Protein AF-A0A943FYD8-F1 (afdb_monomer_lite)

Sequence (288 aa):
MEDNIYLFLQEPKKYEINIDYIAKIEKFYQQHGFIPENCVNTFLDWLVMEARKKCLNSEEDFLNFSYKGCCGRVQGALKDLLDRMGFPNKAFNIGNVVAHKPIHALNMLTLPILKNDKVVLDNYILDPTFRQFTLKEENRFERYFEEERGAIKVATPHPGYFLNLTPQGREFANELIKDGYFLMNDENTKLYCDAFQLYVTPKEDYTDKSLVGKVSFTGYSGADYIKLINTNLTNFTMSDIYIEDPVVSANKISRKIKKLFKKKDDSIEIEKMLNDITSNVPDSKFYK

pLDDT: mean 78.88, std 23.17, range [28.61, 98.62]

Radius of gyration: 23.51 Å; chains: 1; bounding box: 87×63×56 Å

Secondary structure (DSSP, 8-state):
--TTTT-----PPP----HHHHHHHHHHHHHHSSEEGGGHHHHHHHHHHHHHHTT-SSTTGGGT---TT-HHHHHHHHHHHHHHHT--EEEEEHHHHTTSS---EEEEEEEEEEETTEEEEEEEEE-TTGGGGS-TTTSSGGGGGSPP-TTS---S--HHHHHHTSHHHHHHHHHHHHHSEEE--HHHHHHHHHHHHHHT--GGG-SSGGGTTT----S--HHHHHHHHHH--------------HHHHHHHHHHHHHHHTSS-----SSTTSSSSSS----------

Foldseek 3Di:
DPLPLLAQDAFAADDPQDVVVLVVQLVCCVVPVAGEPVCVLSNLLVLLNQLQVQVDPDPVCRRPDQLPPVQVVSLVSSVVVCVVSVWDKDWDFLCLLLLHDGDGIWMKTWGQYQDPNDTDTWIKTAASNLSNLSDSVQQDLCLLVDAADDDLGASFRGLSNLLSLDPNSSVLSNVCNHSRMDTQDFVSQQQNSQSVNLRSQHCVNDPDNVCRSNFNGWPDTSVSSVCSVPPSDSDDPDDDGPRDDPVVVVVVVVVVVVVVPPDDDDPDDPVVVPPPPPPDDDDDDDDD

Structure (mmCIF, N/CA/C/O backbone):
data_AF-A0A943FYD8-F1
#
_entry.id   AF-A0A943FYD8-F1
#
loop_
_atom_site.group_PDB
_atom_site.id
_atom_site.type_symbol
_atom_site.label_atom_id
_atom_site.label_alt_id
_atom_site.label_comp_id
_atom_site.label_asym_id
_atom_site.label_entity_id
_atom_site.label_seq_id
_atom_site.pdbx_PDB_ins_code
_atom_site.Cartn_x
_atom_site.Cartn_y
_atom_site.Cartn_z
_atom_site.occupancy
_atom_site.B_iso_or_equiv
_atom_site.auth_seq_id
_atom_site.auth_comp_id
_atom_site.auth_asym_id
_atom_site.auth_atom_id
_atom_site.pdbx_PDB_model_num
ATOM 1 N N . MET A 1 1 ? -2.461 5.147 -31.166 1.00 35.31 1 MET A N 1
ATOM 2 C CA . MET A 1 1 ? -3.434 5.158 -30.047 1.00 35.31 1 MET A CA 1
ATOM 3 C C . MET A 1 1 ? -2.888 4.254 -28.936 1.00 35.31 1 MET A C 1
ATOM 5 O O . MET A 1 1 ? -3.490 3.241 -28.619 1.00 35.31 1 MET A O 1
ATOM 9 N N . GLU A 1 2 ? -1.717 4.585 -28.380 1.00 40.94 2 GLU A N 1
ATOM 10 C CA . GLU A 1 2 ? -0.974 3.708 -27.444 1.00 40.94 2 GLU A CA 1
ATOM 11 C C . GLU A 1 2 ? -0.585 4.397 -26.121 1.00 40.94 2 GLU A C 1
ATOM 13 O O . GLU A 1 2 ? 0.060 3.789 -25.276 1.00 40.94 2 GLU A O 1
ATOM 18 N N . ASP A 1 3 ? -1.046 5.625 -25.865 1.00 46.53 3 ASP A N 1
ATOM 19 C CA . ASP A 1 3 ? -0.570 6.420 -24.717 1.00 46.53 3 ASP A CA 1
ATOM 20 C C . ASP A 1 3 ? -1.263 6.117 -23.371 1.00 46.53 3 ASP A C 1
ATOM 22 O O . ASP A 1 3 ? -0.900 6.684 -22.340 1.00 46.53 3 ASP A O 1
ATOM 26 N N . ASN A 1 4 ? -2.255 5.215 -23.343 1.00 52.53 4 ASN A N 1
ATOM 27 C CA . ASN A 1 4 ? -3.104 4.995 -22.160 1.00 52.53 4 ASN A CA 1
ATOM 28 C C . ASN A 1 4 ? -2.844 3.680 -21.403 1.00 52.53 4 ASN A C 1
ATOM 30 O O . ASN A 1 4 ? -3.470 3.439 -20.371 1.00 52.53 4 ASN A O 1
ATOM 34 N N . ILE A 1 5 ? -1.939 2.814 -21.874 1.00 56.06 5 ILE A N 1
ATOM 35 C CA . ILE A 1 5 ? -1.781 1.460 -21.304 1.00 56.06 5 ILE A CA 1
ATOM 36 C C . ILE A 1 5 ? -1.181 1.498 -19.888 1.00 56.06 5 ILE A C 1
ATOM 38 O O . ILE A 1 5 ? -1.539 0.654 -19.066 1.00 56.06 5 ILE A O 1
ATOM 42 N N . TYR A 1 6 ? -0.373 2.513 -19.569 1.00 62.28 6 TYR A N 1
ATOM 43 C CA . TYR A 1 6 ? 0.327 2.646 -18.281 1.00 62.28 6 TYR A CA 1
ATOM 44 C C . TYR A 1 6 ? -0.303 3.665 -17.323 1.00 62.28 6 TYR A C 1
ATOM 46 O O . TYR A 1 6 ? 0.319 4.069 -16.340 1.00 62.28 6 TYR A O 1
ATOM 54 N N . LEU A 1 7 ? -1.528 4.113 -17.615 1.00 70.56 7 LEU A N 1
ATOM 55 C CA . LEU A 1 7 ? -2.231 5.098 -16.800 1.00 70.56 7 LEU A CA 1
ATOM 56 C C . LEU A 1 7 ? -3.135 4.413 -15.787 1.00 70.56 7 LEU A C 1
ATOM 58 O O . LEU A 1 7 ? -4.045 3.667 -16.151 1.00 70.56 7 LEU A O 1
ATOM 62 N N . PHE A 1 8 ? -2.903 4.723 -14.518 1.00 81.06 8 PHE A N 1
ATOM 63 C CA . PHE A 1 8 ? -3.867 4.456 -13.464 1.00 81.06 8 PHE A CA 1
ATOM 64 C C . PHE A 1 8 ? -4.899 5.578 -13.439 1.00 81.06 8 PHE A C 1
ATOM 66 O O . PHE A 1 8 ? -4.558 6.746 -13.628 1.00 81.06 8 PHE A O 1
ATOM 73 N N . LEU A 1 9 ? -6.162 5.196 -13.275 1.00 79.25 9 LEU A N 1
ATOM 74 C CA . LEU A 1 9 ? -7.307 6.091 -13.437 1.00 79.25 9 LEU A CA 1
ATOM 75 C C . LEU A 1 9 ? -7.798 6.647 -12.101 1.00 79.25 9 LEU A C 1
ATOM 77 O O . LEU A 1 9 ? -8.516 7.640 -12.094 1.00 79.25 9 LEU A O 1
ATOM 81 N N . GLN A 1 10 ? -7.436 6.003 -10.990 1.00 86.12 10 GLN A N 1
ATOM 82 C CA . GLN A 1 10 ? -7.848 6.442 -9.665 1.00 86.12 10 GLN A CA 1
ATOM 83 C C . GLN A 1 10 ? -6.950 7.546 -9.111 1.00 86.12 10 GLN A C 1
ATOM 85 O O . GLN A 1 10 ? -5.740 7.600 -9.351 1.00 86.12 10 GLN A O 1
ATOM 90 N N . GLU A 1 11 ? -7.571 8.396 -8.305 1.00 87.12 11 GLU A N 1
ATOM 91 C CA . GLU A 1 11 ? -6.926 9.449 -7.534 1.00 87.12 11 GLU A CA 1
ATOM 92 C C . GLU A 1 11 ? -7.035 9.140 -6.037 1.00 87.12 11 GLU A C 1
ATOM 94 O O . GLU A 1 11 ? -7.967 8.444 -5.621 1.00 87.12 11 GLU A O 1
ATOM 99 N N . PRO A 1 12 ? -6.112 9.658 -5.206 1.00 86.81 12 PRO A N 1
ATOM 100 C CA . PRO A 1 12 ? -6.234 9.593 -3.756 1.00 86.81 12 PRO A CA 1
ATOM 101 C C . PRO A 1 12 ? -7.606 10.082 -3.291 1.00 86.81 12 PRO A C 1
ATOM 103 O O . PRO A 1 12 ? -8.018 11.198 -3.607 1.00 86.81 12 PRO A O 1
ATOM 106 N N . LYS A 1 13 ? -8.311 9.282 -2.491 1.00 83.12 13 LYS A N 1
ATOM 107 C CA . LYS A 1 13 ? -9.642 9.660 -2.018 1.00 83.12 13 LYS A CA 1
ATOM 108 C C . LYS A 1 13 ? -9.564 10.739 -0.938 1.00 83.12 13 LYS A C 1
ATOM 110 O O . LYS A 1 13 ? -8.911 10.551 0.090 1.00 83.12 13 LYS A O 1
ATOM 115 N N . LYS A 1 14 ? -10.248 11.864 -1.168 1.00 77.50 14 LYS A N 1
ATOM 116 C CA . LYS A 1 14 ? -10.476 12.920 -0.171 1.00 77.50 14 LYS A CA 1
ATOM 117 C C . LYS A 1 14 ? -11.813 12.654 0.521 1.00 77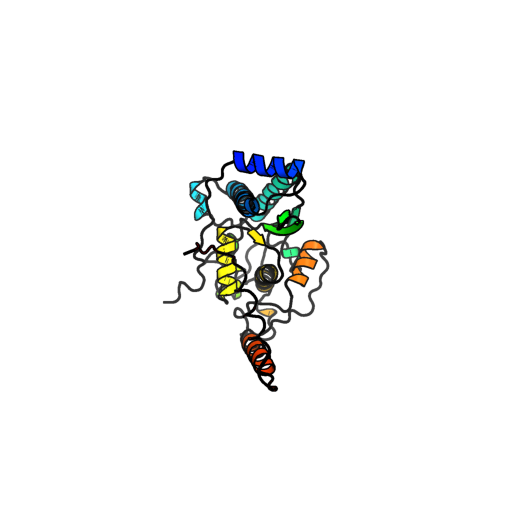.50 14 LYS A C 1
ATOM 119 O O . LYS A 1 14 ? -12.835 12.521 -0.146 1.00 77.50 14 LYS A O 1
ATOM 124 N N . TYR A 1 15 ? -11.797 12.567 1.845 1.00 70.44 15 TYR A N 1
ATOM 125 C CA . TYR A 1 15 ? -12.985 12.330 2.660 1.00 70.44 15 TYR A CA 1
ATOM 126 C C . TYR A 1 15 ? -13.256 13.526 3.570 1.00 70.44 15 TYR A C 1
ATOM 128 O O . TYR A 1 15 ? -12.327 14.090 4.146 1.00 70.44 15 TYR A O 1
ATOM 136 N N . GLU A 1 16 ? -14.528 13.858 3.775 1.00 76.94 16 GLU A N 1
ATOM 137 C CA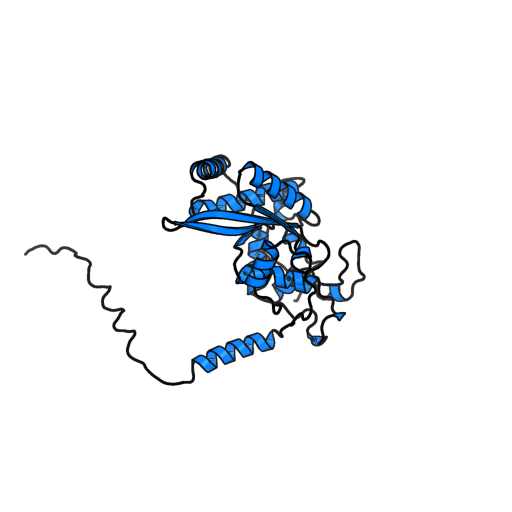 . GLU A 1 16 ? -14.940 14.594 4.970 1.00 76.94 16 GLU A CA 1
ATOM 138 C C . GLU A 1 16 ? -15.109 13.587 6.104 1.00 76.94 16 GLU A C 1
ATOM 140 O O . GLU A 1 16 ? -16.064 12.811 6.138 1.00 76.94 16 GLU A O 1
ATOM 145 N N . ILE A 1 17 ? -14.135 13.545 7.010 1.00 78.25 17 ILE A N 1
ATOM 146 C CA . ILE A 1 17 ? -14.146 12.590 8.116 1.00 78.25 17 ILE A CA 1
ATOM 147 C C . ILE A 1 17 ? -14.636 13.283 9.375 1.00 78.25 17 ILE A C 1
ATOM 149 O O . ILE A 1 17 ? -14.051 14.261 9.836 1.00 78.25 17 ILE A O 1
ATOM 153 N N . ASN A 1 18 ? -15.698 12.729 9.957 1.00 87.38 18 ASN A N 1
ATOM 154 C CA . ASN A 1 18 ? -16.222 13.177 11.235 1.00 87.38 18 ASN A CA 1
ATOM 155 C C . ASN A 1 18 ? -15.254 12.784 12.367 1.00 87.38 18 ASN A C 1
ATOM 157 O O . ASN A 1 18 ? -15.204 11.626 12.784 1.00 87.38 18 ASN A O 1
ATOM 161 N N . ILE A 1 19 ? -14.500 13.758 12.877 1.00 89.62 19 ILE A N 1
ATOM 162 C CA . ILE A 1 19 ? -13.506 13.544 13.939 1.00 89.62 19 ILE A CA 1
ATOM 163 C C . ILE A 1 19 ? -14.149 13.069 15.250 1.00 89.62 19 ILE A C 1
ATOM 165 O O . ILE A 1 19 ? -13.564 12.229 15.933 1.00 89.62 19 ILE A O 1
ATOM 169 N N . ASP A 1 20 ? -15.376 13.493 15.567 1.00 93.12 20 ASP A N 1
ATOM 170 C CA . ASP A 1 20 ? -16.094 12.992 16.748 1.00 93.12 20 ASP A CA 1
ATOM 171 C C . ASP A 1 20 ? -16.409 11.498 16.618 1.00 93.12 20 ASP A C 1
ATOM 173 O O . ASP A 1 20 ? -16.450 10.769 17.612 1.00 93.12 20 ASP A O 1
ATOM 177 N N . TYR A 1 21 ? -16.634 11.019 15.391 1.00 93.75 21 TYR A N 1
ATOM 178 C CA . TYR A 1 21 ? -16.824 9.596 15.132 1.00 93.75 21 TYR A CA 1
ATOM 179 C C . TYR A 1 21 ? -15.521 8.810 15.309 1.00 93.75 21 TYR A C 1
ATOM 181 O O . TYR A 1 21 ? -15.533 7.763 15.952 1.00 93.75 21 TYR A O 1
ATOM 189 N N . ILE A 1 22 ? -14.387 9.345 14.848 1.00 95.62 22 ILE A N 1
ATOM 190 C CA . ILE A 1 22 ? -13.071 8.729 15.080 1.00 95.62 22 ILE A CA 1
ATOM 191 C C . ILE A 1 22 ? -12.742 8.662 16.576 1.00 95.62 22 ILE A C 1
ATOM 193 O O . ILE A 1 22 ? -12.332 7.610 17.062 1.00 95.62 22 ILE A O 1
ATOM 197 N N . ALA A 1 23 ? -13.003 9.731 17.332 1.00 94.69 23 ALA A N 1
ATOM 198 C CA . ALA A 1 23 ? -12.801 9.742 18.781 1.00 94.69 23 ALA A CA 1
ATOM 199 C C . ALA A 1 23 ? -13.660 8.681 19.497 1.00 94.69 23 ALA A C 1
ATOM 201 O O . ALA A 1 23 ? -13.221 8.064 20.470 1.00 94.69 23 ALA A O 1
ATOM 202 N N . LYS A 1 24 ? -14.881 8.422 19.003 1.00 96.19 24 LYS A N 1
ATOM 203 C CA . LYS A 1 24 ? -15.726 7.325 19.503 1.00 96.19 24 LYS A CA 1
ATOM 204 C C . LYS A 1 24 ? -15.129 5.954 19.187 1.00 96.19 24 LYS A C 1
ATOM 206 O O . LYS A 1 24 ? -15.159 5.098 20.066 1.00 96.19 24 LYS A O 1
ATOM 211 N N . ILE A 1 25 ? -14.583 5.751 17.984 1.00 96.50 25 ILE A N 1
ATOM 212 C CA . ILE A 1 25 ? -13.899 4.501 17.605 1.00 96.50 25 ILE A CA 1
ATOM 213 C C . ILE A 1 25 ? -12.694 4.257 18.522 1.00 96.50 25 ILE A C 1
ATOM 215 O O . ILE A 1 25 ? -12.567 3.168 19.077 1.00 96.50 25 ILE A O 1
ATOM 219 N N . GLU A 1 26 ? -11.850 5.270 18.735 1.00 95.56 26 GLU A N 1
ATOM 220 C CA . GLU A 1 26 ? -10.679 5.173 19.615 1.00 95.56 26 GLU A CA 1
ATOM 221 C C . GLU A 1 26 ? -11.083 4.838 21.055 1.00 95.56 26 GLU A C 1
ATOM 223 O O . GLU A 1 26 ? -10.572 3.883 21.639 1.00 95.56 26 GLU A O 1
ATOM 228 N N . LYS A 1 27 ? -12.050 5.573 21.615 1.00 96.31 27 LYS A N 1
ATOM 229 C CA . LYS A 1 27 ? -12.548 5.318 22.971 1.00 96.31 27 LYS A CA 1
ATOM 230 C C . LYS A 1 27 ? -13.132 3.912 23.107 1.00 96.31 27 LYS A C 1
ATOM 232 O O . LYS A 1 27 ? -12.892 3.249 24.113 1.00 96.31 27 LYS A O 1
ATOM 237 N N . PHE A 1 28 ? -13.888 3.454 22.109 1.00 97.31 28 PHE A N 1
ATOM 238 C CA . PHE A 1 28 ? -14.445 2.105 22.097 1.00 97.31 28 PHE A CA 1
ATOM 239 C C . PHE A 1 28 ? -13.327 1.054 22.103 1.00 97.31 28 PHE A C 1
ATOM 241 O O . PHE A 1 28 ? -13.347 0.141 22.927 1.00 97.31 28 PHE A O 1
ATOM 248 N N . TYR A 1 29 ? -12.310 1.223 21.255 1.00 97.62 29 TYR A N 1
ATOM 249 C CA . TYR A 1 29 ? -11.142 0.345 21.235 1.00 97.62 29 TYR A CA 1
ATOM 250 C C . TYR A 1 29 ? -10.411 0.321 22.586 1.00 97.62 29 TYR A C 1
ATOM 252 O O . TYR A 1 29 ? -10.118 -0.754 23.097 1.00 97.62 29 TYR A O 1
ATOM 260 N N . GLN A 1 30 ? -10.193 1.474 23.221 1.00 96.06 30 GLN A N 1
ATOM 261 C CA . GLN A 1 30 ? -9.558 1.551 24.544 1.00 96.06 30 GLN A CA 1
ATOM 262 C C . GLN A 1 30 ? -10.362 0.828 25.639 1.00 96.06 30 GLN A C 1
ATOM 264 O O . GLN A 1 30 ? -9.781 0.309 26.589 1.00 96.06 30 GLN A O 1
ATOM 269 N N . GLN A 1 31 ? -11.691 0.792 25.519 1.00 96.81 31 GLN A N 1
ATOM 270 C CA . GLN A 1 31 ? -12.579 0.144 26.487 1.00 96.81 31 GLN A CA 1
ATOM 271 C C . GLN A 1 31 ? -12.728 -1.365 26.261 1.00 96.81 31 GLN A C 1
ATOM 273 O O . GLN A 1 31 ? -12.898 -2.109 27.226 1.00 96.81 31 GLN A O 1
ATOM 278 N N . HIS A 1 32 ? -12.687 -1.814 25.005 1.00 96.88 32 HIS A N 1
ATOM 279 C CA . HIS A 1 32 ? -13.070 -3.179 24.630 1.00 96.88 32 HIS A CA 1
ATOM 280 C C . HIS A 1 32 ? -11.939 -4.005 24.002 1.00 96.88 32 HIS A C 1
ATOM 282 O O . HIS A 1 32 ? -12.039 -5.228 23.944 1.00 96.88 32 HIS A O 1
ATOM 288 N N . GLY A 1 33 ? -10.862 -3.366 23.544 1.00 96.06 33 GLY A N 1
ATOM 289 C CA . GLY A 1 33 ? -9.733 -4.010 22.868 1.00 96.06 33 GLY A CA 1
ATOM 290 C C . GLY A 1 33 ? -9.993 -4.394 21.407 1.00 96.06 33 GLY A C 1
ATOM 291 O O . GLY A 1 33 ? -9.177 -5.095 20.818 1.00 96.06 33 GLY A O 1
ATOM 292 N N . PHE A 1 34 ? -11.112 -3.964 20.815 1.00 97.19 34 PHE A N 1
ATOM 293 C CA . PHE A 1 34 ? -11.475 -4.209 19.414 1.00 97.19 34 PHE A CA 1
ATOM 294 C C . PHE A 1 34 ? -12.352 -3.082 18.860 1.00 97.19 34 PHE A C 1
ATOM 296 O O . PHE A 1 34 ? -12.899 -2.293 19.629 1.00 97.19 34 PHE A O 1
ATOM 303 N N . ILE A 1 35 ? -12.517 -3.022 17.535 1.00 97.12 35 ILE A N 1
ATOM 304 C CA . ILE A 1 35 ? -13.480 -2.133 16.866 1.00 97.12 35 ILE A CA 1
ATOM 305 C C . ILE A 1 35 ? -14.591 -2.932 16.160 1.00 97.12 35 ILE A C 1
ATOM 307 O O . ILE A 1 35 ? -14.360 -4.068 15.742 1.00 97.12 35 ILE A O 1
ATOM 311 N N . PRO A 1 36 ? -15.801 -2.371 16.002 1.00 96.19 36 PRO A N 1
ATOM 312 C CA . PRO A 1 36 ? -16.842 -2.973 15.169 1.00 96.19 36 PRO A CA 1
ATOM 313 C C . PRO A 1 36 ? -16.442 -3.030 13.686 1.00 96.19 36 PRO A C 1
ATOM 315 O O . PRO A 1 36 ? -15.813 -2.101 13.178 1.00 96.19 36 PRO A O 1
ATOM 318 N N . GLU A 1 37 ? -16.846 -4.084 12.970 1.00 96.44 37 GLU A N 1
ATOM 319 C CA . GLU A 1 37 ? -16.535 -4.262 11.539 1.00 96.44 37 GLU A CA 1
ATOM 320 C C . GLU A 1 37 ? -16.974 -3.076 10.668 1.00 96.44 37 GLU A C 1
ATOM 322 O O . GLU A 1 37 ? -16.224 -2.615 9.809 1.00 96.44 37 GLU A O 1
ATOM 327 N N . ASN A 1 38 ? -18.150 -2.510 10.938 1.00 95.00 38 ASN A N 1
ATOM 328 C CA . ASN A 1 38 ? -18.675 -1.360 10.202 1.00 95.00 38 ASN A CA 1
ATOM 329 C C . ASN A 1 38 ? -17.876 -0.057 10.421 1.00 95.00 38 ASN A C 1
ATOM 331 O O . ASN A 1 38 ? -18.116 0.922 9.718 1.00 95.00 38 ASN A O 1
ATOM 335 N N . CYS A 1 39 ? -16.935 -0.025 11.370 1.00 95.44 39 CYS A N 1
ATOM 336 C CA . CYS A 1 39 ? -16.052 1.117 11.613 1.00 95.44 39 CYS A CA 1
ATOM 337 C C . CYS A 1 39 ? -14.711 1.019 10.870 1.00 95.44 39 CYS A C 1
ATOM 339 O O . CYS A 1 39 ? -13.999 2.020 10.787 1.00 95.44 39 CYS A O 1
ATOM 341 N N . VAL A 1 40 ? -14.351 -0.160 10.348 1.00 96.50 40 VAL A N 1
ATOM 342 C CA . VAL A 1 40 ? -13.000 -0.460 9.843 1.00 96.50 40 VAL A CA 1
ATOM 343 C C . VAL A 1 40 ? -12.599 0.471 8.704 1.00 96.50 40 VAL A C 1
ATOM 345 O O . VAL A 1 40 ? -11.573 1.138 8.805 1.00 96.50 40 VAL A O 1
ATOM 348 N N . ASN A 1 41 ? -13.423 0.579 7.658 1.00 95.06 41 ASN A N 1
ATOM 349 C CA . ASN A 1 41 ? -13.080 1.397 6.491 1.00 95.06 41 ASN A CA 1
ATOM 350 C C . ASN A 1 41 ? -12.958 2.876 6.868 1.00 95.06 41 ASN A C 1
ATOM 352 O O . ASN A 1 41 ? -11.951 3.497 6.556 1.00 95.06 41 ASN A O 1
ATOM 356 N N . THR A 1 42 ? -13.911 3.420 7.634 1.00 94.81 42 THR A N 1
ATOM 357 C CA . THR A 1 42 ? -13.848 4.817 8.096 1.00 94.81 42 THR A CA 1
ATOM 358 C C . THR A 1 42 ? -12.590 5.099 8.917 1.00 94.81 42 THR A C 1
ATOM 360 O O . THR A 1 42 ? -12.001 6.172 8.795 1.00 94.81 42 THR A O 1
ATOM 363 N N . PHE A 1 43 ? -12.161 4.143 9.743 1.00 97.06 43 PHE A N 1
ATOM 364 C CA . PHE A 1 43 ? -10.937 4.272 10.521 1.00 97.06 43 PHE A CA 1
ATOM 365 C C . PHE A 1 43 ? -9.681 4.249 9.637 1.00 97.06 43 PHE A C 1
ATOM 367 O O . PHE A 1 43 ? -8.819 5.117 9.773 1.00 97.06 43 PHE A O 1
ATOM 374 N N . LEU A 1 44 ? -9.589 3.299 8.703 1.00 97.56 44 LEU A N 1
ATOM 375 C CA . LEU A 1 44 ? -8.460 3.178 7.774 1.00 97.56 44 LEU A CA 1
ATOM 376 C C . LEU A 1 44 ? -8.361 4.385 6.829 1.00 97.56 44 LEU A C 1
ATOM 378 O O . LEU A 1 44 ? -7.280 4.951 6.666 1.00 97.56 44 LEU A O 1
ATOM 382 N N . ASP A 1 45 ? -9.494 4.835 6.288 1.00 95.69 45 ASP A N 1
ATOM 383 C CA . ASP A 1 45 ? -9.608 6.037 5.458 1.00 95.69 45 ASP A CA 1
ATOM 384 C C . ASP A 1 45 ? -9.066 7.270 6.192 1.00 95.69 45 ASP A C 1
ATOM 386 O O . ASP A 1 45 ? -8.326 8.079 5.623 1.00 95.69 45 ASP A O 1
ATOM 390 N N . TRP A 1 46 ? -9.385 7.395 7.483 1.00 95.81 46 TRP A N 1
ATOM 391 C CA . TRP A 1 46 ? -8.885 8.476 8.322 1.00 95.81 46 TRP A CA 1
ATOM 392 C C . TRP A 1 46 ? -7.386 8.411 8.561 1.00 95.81 46 TRP A C 1
ATOM 394 O O . TRP A 1 46 ? -6.706 9.422 8.371 1.00 95.81 46 TRP A O 1
ATOM 404 N N . LEU A 1 47 ? -6.857 7.236 8.906 1.00 96.56 47 LEU A N 1
ATOM 405 C CA . LEU A 1 47 ? -5.418 7.047 9.085 1.00 96.56 47 LEU A CA 1
ATOM 406 C C . LEU A 1 47 ? -4.646 7.448 7.823 1.00 96.56 47 LEU A C 1
ATOM 408 O O . LEU A 1 47 ? -3.668 8.195 7.903 1.00 96.56 47 LEU A O 1
ATOM 412 N N . VAL A 1 48 ? -5.104 6.997 6.651 1.00 95.19 48 VAL A N 1
ATOM 413 C CA . VAL A 1 48 ? -4.469 7.326 5.370 1.00 95.19 48 VAL A CA 1
ATOM 414 C C . VAL A 1 48 ? -4.583 8.811 5.051 1.00 95.19 48 VAL A C 1
ATOM 416 O O . VAL A 1 48 ? -3.603 9.416 4.608 1.00 95.19 48 VAL A O 1
ATOM 419 N N . MET A 1 49 ? -5.743 9.425 5.277 1.00 92.12 49 MET A N 1
ATOM 420 C CA . MET A 1 49 ? -5.927 10.849 5.019 1.00 92.12 49 MET A CA 1
ATOM 421 C C . MET A 1 49 ? -5.011 11.702 5.910 1.00 92.12 49 MET A C 1
ATOM 423 O O . MET A 1 49 ? -4.320 12.589 5.404 1.00 92.12 49 MET A O 1
ATOM 427 N N . GLU A 1 50 ? -4.953 11.416 7.212 1.00 91.88 50 GLU A N 1
ATOM 428 C CA . GLU A 1 50 ? -4.086 12.131 8.154 1.00 91.88 50 GLU A CA 1
ATOM 429 C C . GLU A 1 50 ? -2.603 11.949 7.826 1.00 91.88 50 GLU A C 1
ATOM 431 O O . GLU A 1 50 ? -1.822 12.902 7.909 1.00 91.88 50 GLU A O 1
ATOM 436 N N . ALA A 1 51 ? -2.218 10.756 7.375 1.00 93.56 51 ALA A N 1
ATOM 437 C CA . ALA A 1 51 ? -0.880 10.488 6.877 1.00 93.56 51 ALA A CA 1
ATOM 438 C C . ALA A 1 51 ? -0.547 11.304 5.618 1.00 93.56 51 ALA A C 1
ATOM 440 O O . ALA A 1 51 ? 0.488 11.973 5.574 1.00 93.56 51 ALA A O 1
ATOM 441 N N . ARG A 1 52 ? -1.434 11.307 4.611 1.00 92.50 52 ARG A N 1
ATOM 442 C CA . ARG A 1 52 ? -1.250 12.062 3.357 1.00 92.50 52 ARG A CA 1
ATOM 443 C C . ARG A 1 52 ? -1.100 13.555 3.615 1.00 92.50 52 ARG A C 1
ATOM 445 O O . ARG A 1 52 ? -0.212 14.168 3.028 1.00 92.50 52 ARG A O 1
ATOM 452 N N . LYS A 1 53 ? -1.884 14.130 4.535 1.00 90.19 53 LYS A N 1
ATOM 453 C CA . LYS A 1 53 ? -1.791 15.552 4.919 1.00 90.19 53 LYS A CA 1
ATOM 454 C C . LYS A 1 53 ? -0.392 15.964 5.393 1.00 90.19 53 LYS A C 1
ATOM 456 O O . LYS A 1 53 ? -0.022 17.117 5.219 1.00 90.19 53 LYS A O 1
ATOM 461 N N . LYS A 1 54 ? 0.430 15.047 5.925 1.00 90.44 54 LYS A N 1
ATOM 462 C CA . LYS A 1 54 ? 1.822 15.352 6.329 1.00 90.44 54 LYS A CA 1
ATOM 463 C C . LYS A 1 54 ? 2.764 15.617 5.150 1.00 90.44 54 LYS A C 1
ATOM 465 O O . LYS A 1 54 ? 3.881 16.108 5.339 1.00 90.44 54 LYS A O 1
ATOM 470 N N . CYS A 1 55 ? 2.355 15.253 3.942 1.00 87.44 55 CYS A N 1
ATOM 471 C CA . CYS A 1 55 ? 3.125 15.465 2.721 1.00 87.44 55 CYS A CA 1
ATOM 472 C C . CYS A 1 55 ? 2.759 16.763 2.011 1.00 87.44 55 CYS A C 1
ATOM 474 O O . CYS A 1 55 ? 3.580 17.279 1.258 1.00 87.44 55 CYS A O 1
ATOM 476 N N . LEU A 1 56 ? 1.536 17.243 2.219 1.00 85.69 56 LEU A N 1
ATOM 477 C CA . LEU A 1 56 ? 0.953 18.309 1.421 1.00 85.69 56 LEU A CA 1
ATOM 478 C C . LEU A 1 56 ? 1.336 19.680 1.970 1.00 85.69 56 LEU A C 1
ATOM 480 O O . LEU A 1 56 ? 1.443 19.870 3.181 1.00 85.69 56 LEU A O 1
ATOM 484 N N . ASN A 1 57 ? 1.498 20.639 1.061 1.00 77.31 57 ASN A N 1
ATOM 485 C CA . ASN A 1 57 ? 1.641 22.049 1.419 1.00 77.31 57 ASN A CA 1
ATOM 486 C C . ASN A 1 57 ? 0.264 22.718 1.573 1.00 77.31 57 ASN A C 1
ATOM 488 O O . ASN A 1 57 ? 0.128 23.659 2.351 1.00 77.31 57 ASN A O 1
ATOM 492 N N . SER A 1 58 ? -0.751 22.217 0.858 1.00 77.50 58 SER A N 1
ATOM 493 C CA . SER A 1 58 ? -2.145 22.658 0.938 1.00 77.50 58 SER A CA 1
ATOM 494 C C . SER A 1 58 ? -3.125 21.485 0.776 1.00 77.50 58 SER A C 1
ATOM 496 O O . SER A 1 58 ? -2.782 20.439 0.225 1.00 77.50 58 SER A O 1
ATOM 498 N N . GLU A 1 59 ? -4.374 21.642 1.220 1.00 70.75 59 GLU A N 1
ATOM 499 C CA . GLU A 1 59 ? -5.413 20.613 1.030 1.00 70.75 59 GLU A CA 1
ATOM 500 C C . GLU A 1 59 ? -5.911 20.478 -0.420 1.00 70.75 59 GLU A C 1
ATOM 502 O O . GLU A 1 59 ? -6.618 19.514 -0.740 1.00 70.75 59 GLU A O 1
ATOM 507 N N . GLU A 1 60 ? -5.578 21.439 -1.281 1.00 70.06 60 GLU A N 1
ATOM 508 C CA . GLU A 1 60 ? -5.908 21.434 -2.711 1.00 70.06 60 GLU A CA 1
ATOM 509 C C . GLU A 1 60 ? -4.989 20.486 -3.493 1.00 70.06 60 GLU A C 1
ATOM 511 O O . GLU A 1 60 ? -5.394 19.912 -4.504 1.00 70.06 60 GLU A O 1
ATOM 516 N N . ASP A 1 61 ? -3.790 20.218 -2.970 1.00 79.12 61 ASP A N 1
ATOM 517 C CA . ASP A 1 61 ? -2.802 19.357 -3.621 1.00 79.12 61 ASP A CA 1
ATOM 518 C C . ASP A 1 61 ? -3.180 17.866 -3.583 1.00 79.12 61 ASP A C 1
ATOM 520 O O . ASP A 1 61 ? -2.627 17.073 -4.343 1.00 79.12 61 ASP A O 1
ATOM 524 N N . PHE A 1 62 ? -4.120 17.461 -2.723 1.00 78.81 62 PHE A N 1
ATOM 525 C CA . PHE A 1 62 ? -4.360 16.060 -2.347 1.00 78.81 62 PHE A CA 1
ATOM 526 C C . PHE A 1 62 ? -4.547 15.105 -3.541 1.00 78.81 62 PHE A C 1
ATOM 528 O O . PHE A 1 62 ? -3.949 14.031 -3.565 1.00 78.81 62 PHE A O 1
ATOM 535 N N . LEU A 1 63 ? -5.343 15.496 -4.542 1.00 79.88 63 LEU A N 1
ATOM 536 C CA . LEU A 1 63 ? -5.668 14.642 -5.695 1.00 79.88 63 LEU A CA 1
ATOM 537 C C . LEU A 1 63 ? -4.484 14.484 -6.660 1.00 79.88 63 LEU A C 1
ATOM 539 O O . LEU A 1 63 ? -4.270 13.424 -7.250 1.00 79.88 63 LEU A O 1
ATOM 543 N N . ASN A 1 64 ? -3.673 15.536 -6.793 1.00 78.62 64 ASN A N 1
ATOM 544 C CA . ASN A 1 64 ? -2.612 15.620 -7.793 1.00 78.62 64 ASN A CA 1
ATOM 545 C C . ASN A 1 64 ? -1.210 15.390 -7.226 1.00 78.62 64 ASN A C 1
ATOM 547 O O . ASN A 1 64 ? -0.275 15.171 -8.000 1.00 78.62 64 ASN A O 1
ATOM 551 N N . PHE A 1 65 ? -1.054 15.312 -5.907 1.00 85.62 65 PHE A N 1
ATOM 552 C CA . PHE A 1 65 ? 0.242 15.133 -5.267 1.00 85.62 65 PHE A CA 1
ATOM 553 C C . PHE A 1 65 ? 0.876 13.768 -5.574 1.00 85.62 65 PHE A C 1
ATOM 555 O O . PHE A 1 65 ? 0.258 12.716 -5.404 1.00 85.62 65 PHE A O 1
ATOM 562 N N . SER A 1 66 ? 2.131 13.760 -6.026 1.00 87.38 66 SER A N 1
ATOM 563 C CA . SER A 1 66 ? 2.819 12.526 -6.434 1.00 87.38 66 SER A CA 1
ATOM 564 C C . SER A 1 66 ? 3.240 11.635 -5.262 1.00 87.38 66 SER A C 1
ATOM 566 O O . SER A 1 66 ? 3.462 10.445 -5.451 1.00 87.38 66 SER A O 1
ATOM 568 N N . TYR A 1 67 ? 3.386 12.210 -4.063 1.00 90.75 67 TYR A N 1
ATOM 569 C CA . TYR A 1 67 ? 3.947 11.576 -2.860 1.00 90.75 67 TYR A CA 1
ATOM 570 C C . TYR A 1 67 ? 5.391 11.063 -3.000 1.00 90.75 67 TYR A C 1
ATOM 572 O O . TYR A 1 67 ? 5.895 10.385 -2.100 1.00 90.75 67 TYR A O 1
ATOM 580 N N . LYS A 1 68 ? 6.094 11.419 -4.085 1.00 89.75 68 LYS A N 1
ATOM 581 C CA . LYS A 1 68 ? 7.488 11.016 -4.315 1.00 89.75 68 LYS A CA 1
ATOM 582 C C . LYS A 1 68 ? 8.373 11.477 -3.154 1.00 89.75 68 LYS A C 1
ATOM 584 O O . LYS A 1 68 ? 8.348 12.643 -2.765 1.00 89.75 68 LYS A O 1
ATOM 589 N N . GLY A 1 69 ? 9.134 10.544 -2.580 1.00 88.62 69 GLY A N 1
ATOM 590 C CA . GLY A 1 69 ? 10.065 10.825 -1.480 1.00 88.62 69 GLY A CA 1
ATOM 591 C C . GLY A 1 69 ? 9.406 11.073 -0.116 1.00 88.62 69 GLY A C 1
ATOM 592 O O . GLY A 1 69 ? 10.089 11.459 0.829 1.00 88.62 69 GLY A O 1
ATOM 593 N N . CYS A 1 70 ? 8.095 10.848 0.016 1.00 93.50 70 CYS A N 1
ATOM 594 C CA . CYS A 1 70 ? 7.367 11.108 1.259 1.00 93.50 70 CYS A CA 1
ATOM 595 C C . CYS A 1 70 ? 7.219 9.886 2.177 1.00 93.50 70 CYS A C 1
ATOM 597 O O . CYS A 1 70 ? 6.801 10.045 3.325 1.00 93.50 70 CYS A O 1
ATOM 599 N N . CYS A 1 71 ? 7.556 8.684 1.702 1.00 94.94 71 CYS A N 1
ATOM 600 C CA . CYS A 1 71 ? 7.276 7.423 2.395 1.00 94.94 71 CYS A CA 1
ATOM 601 C C . CYS A 1 71 ? 7.835 7.364 3.825 1.00 94.94 71 CYS A C 1
ATOM 603 O O . CYS A 1 71 ? 7.106 7.007 4.743 1.00 94.94 71 CYS A O 1
ATOM 605 N N . GLY A 1 72 ? 9.076 7.808 4.056 1.00 94.44 72 GLY A N 1
ATOM 606 C CA . GLY A 1 72 ? 9.658 7.839 5.405 1.00 94.44 72 GLY A CA 1
ATOM 607 C C . GLY A 1 72 ? 8.921 8.780 6.368 1.00 94.44 72 GLY A C 1
ATOM 608 O O . GLY A 1 72 ? 8.687 8.430 7.522 1.00 94.44 72 GLY A O 1
ATOM 609 N N . ARG A 1 73 ? 8.485 9.953 5.885 1.00 94.62 73 ARG A N 1
ATOM 610 C CA . ARG A 1 73 ? 7.697 10.908 6.685 1.00 94.62 73 ARG A CA 1
ATOM 611 C C . ARG A 1 73 ? 6.332 10.325 7.048 1.00 94.62 73 ARG A C 1
ATOM 613 O O . ARG A 1 73 ? 5.904 10.435 8.192 1.00 94.62 73 ARG A O 1
ATOM 620 N N . VAL A 1 74 ? 5.663 9.716 6.071 1.00 96.31 74 VAL A N 1
ATOM 621 C CA . VAL A 1 74 ? 4.354 9.082 6.260 1.00 96.31 74 VAL A CA 1
ATOM 622 C C . VAL A 1 74 ? 4.442 7.906 7.219 1.00 96.31 74 VAL A C 1
ATOM 624 O O . VAL A 1 74 ? 3.614 7.809 8.121 1.00 96.31 74 VAL A O 1
ATOM 627 N N . GLN A 1 75 ? 5.468 7.065 7.079 1.00 97.44 75 GLN A N 1
ATOM 628 C CA . GLN A 1 75 ? 5.680 5.935 7.972 1.00 97.44 75 GLN A CA 1
ATOM 629 C C . GLN A 1 75 ? 5.828 6.385 9.429 1.00 97.44 75 GLN A C 1
ATOM 631 O O . GLN A 1 75 ? 5.183 5.825 10.316 1.00 97.44 75 GLN A O 1
ATOM 636 N N . GLY A 1 76 ? 6.657 7.408 9.674 1.00 96.50 76 GLY A N 1
ATOM 637 C CA . GLY A 1 76 ? 6.836 7.980 11.010 1.00 96.50 76 GLY A CA 1
ATOM 638 C C . GLY A 1 76 ? 5.528 8.534 11.575 1.00 96.50 76 GLY A C 1
ATOM 639 O O . GLY A 1 76 ? 5.134 8.180 12.679 1.00 96.50 76 GLY A O 1
ATOM 640 N N . ALA A 1 77 ? 4.792 9.316 10.781 1.00 95.88 77 ALA A N 1
ATOM 641 C CA . ALA A 1 77 ? 3.519 9.888 11.212 1.00 95.88 77 ALA A CA 1
ATOM 642 C C . ALA A 1 77 ? 2.458 8.827 11.552 1.00 95.88 77 ALA A C 1
ATOM 644 O O . ALA A 1 77 ? 1.758 8.965 12.555 1.00 95.88 77 ALA A O 1
ATOM 645 N N . LEU A 1 78 ? 2.342 7.769 10.740 1.00 97.75 78 LEU A N 1
ATOM 646 C CA . LEU A 1 78 ? 1.443 6.648 11.020 1.00 97.75 78 LEU A CA 1
ATOM 647 C C . LEU A 1 78 ? 1.877 5.879 12.267 1.00 97.75 78 LEU A C 1
ATOM 649 O O . LEU A 1 78 ? 1.030 5.549 13.092 1.00 97.75 78 LEU A O 1
ATOM 653 N N . LYS A 1 79 ? 3.182 5.620 12.418 1.00 97.19 79 LYS A N 1
ATOM 654 C CA . LYS A 1 79 ? 3.737 4.937 13.592 1.00 97.19 79 LYS A CA 1
ATOM 655 C C . LYS A 1 79 ? 3.391 5.695 14.873 1.00 97.19 79 LYS A C 1
ATOM 657 O O . LYS A 1 79 ? 2.774 5.121 15.764 1.00 97.19 79 LYS A O 1
ATOM 662 N N . ASP A 1 80 ? 3.699 6.988 14.914 1.00 96.50 80 ASP A N 1
ATOM 663 C CA . ASP A 1 80 ? 3.445 7.844 16.074 1.00 96.50 80 ASP A CA 1
ATOM 664 C C . ASP A 1 80 ? 1.946 7.977 16.382 1.00 96.50 80 ASP A C 1
ATOM 666 O O . ASP A 1 80 ? 1.542 8.054 17.543 1.00 96.50 80 ASP A O 1
ATOM 670 N N . LEU A 1 81 ? 1.094 8.033 15.353 1.00 96.12 81 LEU A N 1
ATOM 671 C CA . LEU A 1 81 ? -0.357 8.095 15.527 1.00 96.12 81 LEU A CA 1
ATOM 672 C C . LEU A 1 81 ? -0.903 6.798 16.132 1.00 96.12 81 LEU A C 1
ATOM 674 O O . LEU A 1 81 ? -1.591 6.846 17.150 1.00 96.12 81 LEU A O 1
ATOM 678 N N . LEU A 1 82 ? -0.566 5.653 15.539 1.00 97.38 82 LEU A N 1
ATOM 679 C CA . LEU A 1 82 ? -1.049 4.342 15.973 1.00 97.38 82 LEU A CA 1
ATOM 680 C C . LEU A 1 82 ? -0.524 3.963 17.362 1.00 97.38 82 LEU A C 1
ATOM 682 O O . LEU A 1 82 ? -1.285 3.428 18.166 1.00 97.38 82 LEU A O 1
ATOM 686 N N . ASP A 1 83 ? 0.733 4.299 17.670 1.00 96.81 83 ASP A N 1
ATOM 687 C CA . ASP A 1 83 ? 1.322 4.086 18.995 1.00 96.81 83 ASP A CA 1
ATOM 688 C C . ASP A 1 83 ? 0.579 4.874 20.078 1.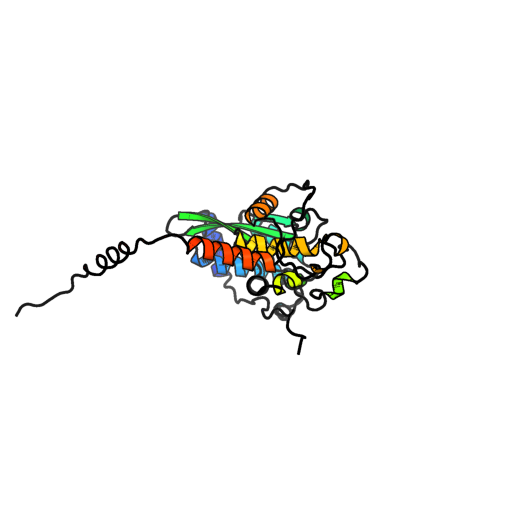00 96.81 83 ASP A C 1
ATOM 690 O O . ASP A 1 83 ? 0.252 4.317 21.125 1.00 96.81 83 ASP A O 1
ATOM 694 N N . ARG A 1 84 ? 0.262 6.154 19.826 1.00 95.88 84 ARG A N 1
ATOM 695 C CA . ARG A 1 84 ? -0.500 6.983 20.777 1.00 95.88 84 ARG A CA 1
ATOM 696 C C . ARG A 1 84 ? -1.906 6.447 21.023 1.00 95.88 84 ARG A C 1
ATOM 698 O O . ARG A 1 84 ? -2.391 6.535 22.144 1.00 95.88 84 ARG A O 1
ATOM 705 N N . MET A 1 85 ? -2.539 5.901 19.989 1.00 95.00 85 MET A N 1
ATOM 706 C CA . MET A 1 85 ? -3.878 5.314 20.081 1.00 95.00 85 MET A CA 1
ATOM 707 C C . MET A 1 85 ? -3.870 3.888 20.664 1.00 95.00 85 MET A C 1
ATOM 709 O O . MET A 1 85 ? -4.931 3.342 20.960 1.00 95.00 85 MET A O 1
ATOM 713 N N . GLY A 1 86 ? -2.694 3.273 20.835 1.00 95.81 86 GLY A N 1
ATOM 714 C CA . GLY A 1 86 ? -2.544 1.926 21.389 1.00 95.81 86 GLY A CA 1
ATOM 715 C C . GLY A 1 86 ? -2.875 0.791 20.413 1.00 95.81 86 GLY A C 1
ATOM 716 O O . GLY A 1 86 ? -3.166 -0.324 20.854 1.00 95.81 86 GLY A O 1
ATOM 717 N N . PHE A 1 87 ? -2.858 1.043 19.101 1.00 96.44 87 PHE A N 1
ATOM 718 C CA . PHE A 1 87 ? -3.088 0.004 18.095 1.00 96.44 87 PHE A CA 1
ATOM 719 C C . PHE A 1 87 ? -1.789 -0.755 17.765 1.00 96.44 87 PHE A C 1
ATOM 721 O O . PHE A 1 87 ? -0.772 -0.118 17.455 1.00 96.44 87 PHE A O 1
ATOM 728 N N . PRO A 1 88 ? -1.797 -2.105 17.768 1.00 96.00 88 PRO A N 1
ATOM 729 C CA . PRO A 1 88 ? -0.633 -2.892 17.391 1.00 96.00 88 PRO A CA 1
ATOM 730 C C . PRO A 1 88 ? -0.257 -2.621 15.937 1.00 96.00 88 PRO A C 1
ATOM 732 O O . PRO A 1 88 ? -1.055 -2.796 15.016 1.00 96.00 88 PRO A O 1
ATOM 735 N N . ASN A 1 89 ? 0.973 -2.174 15.726 1.00 96.44 89 ASN A N 1
ATOM 736 C CA . ASN A 1 89 ? 1.442 -1.793 14.409 1.00 96.44 89 ASN A CA 1
ATOM 737 C C . ASN A 1 89 ? 2.948 -2.038 14.267 1.00 96.44 89 ASN A C 1
ATOM 739 O O . ASN A 1 89 ? 3.681 -2.177 15.249 1.00 96.44 89 ASN A O 1
ATOM 743 N N . LYS A 1 90 ? 3.409 -2.086 13.019 1.00 94.75 90 LYS A N 1
ATOM 744 C CA . LYS A 1 90 ? 4.802 -2.334 12.667 1.00 94.75 90 LYS A CA 1
ATOM 745 C C . LYS A 1 90 ? 5.218 -1.447 11.505 1.00 94.75 90 LYS A C 1
ATOM 747 O O . LYS A 1 90 ? 4.648 -1.536 10.425 1.00 94.75 90 LYS A O 1
ATOM 752 N N . ALA A 1 91 ? 6.258 -0.645 11.699 1.00 95.25 91 ALA A N 1
ATOM 753 C CA . ALA A 1 91 ? 6.954 0.017 10.601 1.00 95.25 91 ALA A CA 1
ATOM 754 C C . ALA A 1 91 ? 7.936 -0.968 9.945 1.00 95.25 91 ALA A C 1
ATOM 756 O O . ALA A 1 91 ? 8.661 -1.679 10.644 1.00 95.25 91 ALA A O 1
ATOM 757 N N . PHE A 1 92 ? 7.971 -1.022 8.614 1.00 93.56 92 PHE A N 1
ATOM 758 C CA . PHE A 1 92 ? 8.928 -1.848 7.878 1.00 93.56 92 PHE A CA 1
ATOM 759 C C . PHE A 1 92 ? 9.300 -1.233 6.523 1.00 93.56 92 PHE A C 1
ATOM 761 O O . PHE A 1 92 ? 8.657 -0.300 6.042 1.00 93.56 92 PHE A O 1
ATOM 768 N N . ASN A 1 93 ? 10.372 -1.742 5.914 1.00 92.88 93 ASN A N 1
ATOM 769 C CA . ASN A 1 93 ? 10.783 -1.344 4.573 1.00 92.88 93 ASN A CA 1
ATOM 770 C C . ASN A 1 93 ? 10.637 -2.517 3.604 1.00 92.88 93 ASN A C 1
ATOM 772 O O . ASN A 1 93 ? 11.068 -3.626 3.920 1.00 92.88 93 ASN A O 1
ATOM 776 N N . ILE A 1 94 ? 10.090 -2.266 2.416 1.00 92.00 94 ILE A N 1
ATOM 777 C CA . ILE A 1 94 ? 9.934 -3.291 1.380 1.00 92.00 94 ILE A CA 1
ATOM 778 C C . ILE A 1 94 ? 11.271 -3.849 0.906 1.00 92.00 94 ILE A C 1
ATOM 780 O O . ILE A 1 94 ? 11.342 -5.037 0.616 1.00 92.00 94 ILE A O 1
ATOM 784 N N . GLY A 1 95 ? 12.346 -3.058 0.939 1.00 87.62 95 GLY A N 1
ATOM 785 C CA . GLY A 1 95 ? 13.700 -3.548 0.675 1.00 87.62 95 GLY A CA 1
ATOM 786 C C . GLY A 1 95 ? 14.068 -4.756 1.539 1.00 87.62 95 GLY A C 1
ATOM 787 O O . GLY A 1 95 ? 14.625 -5.718 1.027 1.00 87.62 95 GLY A O 1
ATOM 788 N N . ASN A 1 96 ? 13.644 -4.790 2.806 1.00 85.50 96 ASN A N 1
ATOM 789 C CA . ASN A 1 96 ? 13.900 -5.940 3.680 1.00 85.50 96 ASN A CA 1
ATOM 790 C C . ASN A 1 96 ? 13.123 -7.195 3.245 1.00 85.50 96 ASN A C 1
ATOM 792 O O . ASN A 1 96 ? 13.571 -8.305 3.505 1.00 85.50 96 ASN A O 1
ATOM 796 N N . VAL A 1 97 ? 11.965 -7.024 2.603 1.00 88.19 97 VAL A N 1
ATOM 797 C CA . VAL A 1 97 ? 11.113 -8.123 2.121 1.00 88.19 97 VAL A CA 1
ATOM 798 C C . VAL A 1 97 ? 11.671 -8.715 0.827 1.00 88.19 97 VAL A C 1
ATOM 800 O O . VAL A 1 97 ? 11.638 -9.926 0.652 1.00 88.19 97 VAL A O 1
ATOM 803 N N . VAL A 1 98 ? 12.219 -7.871 -0.053 1.00 85.12 98 VAL A N 1
ATOM 804 C CA . VAL A 1 98 ? 12.778 -8.273 -1.360 1.00 85.12 98 VAL A CA 1
ATOM 805 C C . VAL A 1 98 ? 14.309 -8.401 -1.351 1.00 85.12 98 VAL A C 1
ATOM 807 O O . VAL A 1 98 ? 14.941 -8.381 -2.403 1.00 85.12 98 VAL A O 1
ATOM 810 N N . ALA A 1 99 ? 14.912 -8.500 -0.160 1.00 82.44 99 ALA A N 1
ATOM 811 C CA . ALA A 1 99 ? 16.358 -8.631 0.057 1.00 82.44 99 ALA A CA 1
ATOM 812 C C . ALA A 1 99 ? 17.215 -7.581 -0.688 1.00 82.44 99 ALA A C 1
ATOM 814 O O . ALA A 1 99 ? 18.275 -7.879 -1.236 1.00 82.44 99 ALA A O 1
ATOM 815 N N . HIS A 1 100 ? 16.765 -6.327 -0.688 1.00 78.38 100 HIS A N 1
ATOM 816 C CA . HIS A 1 100 ? 17.418 -5.206 -1.353 1.00 78.38 100 HIS A CA 1
ATOM 817 C C . HIS A 1 100 ? 17.626 -4.027 -0.386 1.00 78.38 100 HIS A C 1
ATOM 819 O O . HIS A 1 100 ? 17.048 -3.967 0.702 1.00 78.38 100 HIS A O 1
ATOM 825 N N . LYS A 1 101 ? 18.453 -3.048 -0.783 1.00 77.25 101 LYS A N 1
ATOM 826 C CA . LYS A 1 101 ? 18.572 -1.763 -0.066 1.00 77.25 101 LYS A CA 1
ATOM 827 C C . LYS A 1 101 ? 17.187 -1.145 0.173 1.00 77.25 101 LYS A C 1
ATOM 829 O O . LYS A 1 101 ? 16.284 -1.423 -0.615 1.00 77.25 101 LYS A O 1
ATOM 834 N N . PRO A 1 102 ? 17.020 -0.285 1.199 1.00 76.38 102 PRO A N 1
ATOM 835 C CA . PRO A 1 102 ? 15.748 0.371 1.471 1.00 76.38 102 PRO A CA 1
ATOM 836 C C . PRO A 1 102 ? 15.128 0.975 0.207 1.00 76.38 102 PRO A C 1
ATOM 838 O O . PRO A 1 102 ? 15.775 1.761 -0.482 1.00 76.38 102 PRO A O 1
ATOM 841 N N . ILE A 1 103 ? 13.885 0.592 -0.084 1.00 84.31 103 ILE A N 1
ATOM 842 C CA . ILE A 1 103 ? 13.142 1.023 -1.278 1.00 84.31 103 ILE A CA 1
ATOM 843 C C . ILE A 1 103 ? 11.952 1.874 -0.884 1.00 84.31 103 ILE A C 1
ATOM 845 O O . ILE A 1 103 ? 11.791 2.994 -1.360 1.00 84.31 103 ILE A O 1
ATOM 849 N N . HIS A 1 104 ? 11.121 1.341 0.008 1.00 94.12 104 HIS A N 1
ATOM 850 C CA . HIS A 1 104 ? 9.842 1.948 0.326 1.00 94.12 104 HIS A CA 1
ATOM 851 C C . HIS A 1 104 ? 9.451 1.663 1.770 1.00 94.12 104 HIS A C 1
ATOM 853 O O . HIS A 1 104 ? 9.577 0.531 2.233 1.00 94.12 104 HIS A O 1
ATOM 859 N N . ALA A 1 105 ? 9.043 2.706 2.484 1.00 94.56 105 ALA A N 1
ATOM 860 C CA . ALA A 1 105 ? 8.760 2.693 3.913 1.00 94.56 105 ALA A CA 1
ATOM 861 C C . ALA A 1 105 ? 7.246 2.767 4.150 1.00 94.56 105 ALA A C 1
ATOM 863 O O . ALA A 1 105 ? 6.593 3.686 3.659 1.00 94.56 105 ALA A O 1
ATOM 864 N N . LEU A 1 106 ? 6.703 1.788 4.876 1.00 95.25 106 LEU A N 1
ATOM 865 C CA . LEU A 1 106 ? 5.264 1.627 5.120 1.00 95.25 106 LEU A CA 1
ATOM 866 C C . LEU A 1 106 ? 4.989 1.037 6.510 1.00 95.25 106 LEU A C 1
ATOM 868 O O . LEU A 1 106 ? 5.913 0.648 7.236 1.00 95.25 106 LEU A O 1
ATOM 872 N N . ASN A 1 107 ? 3.711 0.984 6.886 1.00 97.31 107 ASN A N 1
ATOM 873 C CA . ASN A 1 107 ? 3.259 0.396 8.141 1.00 97.31 107 ASN A CA 1
ATOM 874 C C . ASN A 1 107 ? 2.349 -0.800 7.876 1.00 97.31 107 ASN A C 1
ATOM 876 O O . ASN A 1 107 ? 1.561 -0.810 6.937 1.00 97.31 107 ASN A O 1
ATOM 880 N N . MET A 1 108 ? 2.429 -1.787 8.756 1.00 97.69 108 MET A N 1
ATOM 881 C CA . MET A 1 108 ? 1.400 -2.793 8.952 1.00 97.69 108 MET A CA 1
ATOM 882 C C . MET A 1 108 ? 0.617 -2.435 10.215 1.00 97.69 108 MET A C 1
ATOM 884 O O . MET A 1 108 ? 1.219 -2.099 11.236 1.00 97.69 108 MET A O 1
ATOM 888 N N . LEU A 1 109 ? -0.704 -2.527 10.153 1.00 98.25 109 LEU A N 1
ATOM 889 C CA . LEU A 1 109 ? -1.615 -2.349 11.277 1.00 98.25 109 LEU A CA 1
ATOM 890 C C . LEU A 1 109 ? -2.349 -3.667 11.529 1.00 98.25 109 LEU A C 1
ATOM 892 O O . LEU A 1 109 ? -2.958 -4.209 10.610 1.00 98.25 109 LEU A O 1
ATOM 896 N N . THR A 1 110 ? -2.325 -4.156 12.766 1.00 97.62 110 THR A N 1
ATOM 897 C CA . THR A 1 110 ? -3.145 -5.293 13.196 1.00 97.62 110 THR A CA 1
ATOM 898 C C . THR A 1 110 ? -4.382 -4.755 13.911 1.00 97.62 110 THR A C 1
ATOM 900 O O . THR A 1 110 ? -4.274 -4.149 14.977 1.00 97.62 110 THR A O 1
ATOM 903 N N . LEU A 1 111 ? -5.559 -4.974 13.328 1.00 97.44 111 LEU A N 1
ATOM 904 C CA . LEU A 1 111 ? -6.849 -4.558 13.869 1.00 97.44 111 LEU A CA 1
ATOM 905 C C . LEU A 1 111 ? -7.593 -5.747 14.485 1.00 97.44 111 LEU A C 1
ATOM 907 O O . LEU A 1 111 ? -7.957 -6.675 13.760 1.00 97.44 111 LEU A O 1
ATOM 911 N N . PRO A 1 112 ? -7.893 -5.705 15.793 1.00 97.62 112 PRO A N 1
ATOM 912 C CA . PRO A 1 112 ? -8.900 -6.567 16.387 1.00 97.62 112 PRO A CA 1
ATOM 913 C C . PRO A 1 112 ? -10.298 -6.069 16.007 1.00 97.62 112 PRO A C 1
ATOM 915 O O . PRO A 1 112 ? -10.679 -4.944 16.338 1.00 97.62 112 PRO A O 1
ATOM 918 N N . ILE A 1 113 ? -11.060 -6.901 15.300 1.00 97.75 113 ILE A N 1
ATOM 919 C CA . ILE A 1 113 ? -12.364 -6.552 14.728 1.00 97.75 113 ILE A CA 1
ATOM 920 C C . ILE A 1 113 ? -13.419 -7.524 15.244 1.00 97.75 113 ILE A C 1
ATOM 922 O O . ILE A 1 113 ? -13.234 -8.737 15.169 1.00 97.75 113 ILE A O 1
ATOM 926 N N . LEU A 1 114 ? -14.548 -7.004 15.723 1.00 97.00 114 LEU A N 1
ATOM 927 C CA . LEU A 1 114 ? -15.717 -7.820 16.046 1.00 97.00 114 LEU A CA 1
ATOM 928 C C . LEU A 1 114 ? -16.498 -8.151 14.764 1.00 97.00 114 LEU A C 1
ATOM 930 O O . LEU A 1 114 ? -17.131 -7.264 14.190 1.00 97.00 114 LEU A O 1
ATOM 934 N N . LYS A 1 115 ? -16.467 -9.423 14.348 1.00 93.12 115 LYS A N 1
ATOM 935 C CA . LYS A 1 115 ? -17.209 -9.989 13.209 1.00 93.12 115 LYS A CA 1
ATOM 936 C C . LYS A 1 115 ? -18.024 -11.193 13.669 1.00 93.12 115 LYS A C 1
ATOM 938 O O . LYS A 1 115 ? -17.458 -12.130 14.229 1.00 93.12 115 LYS A O 1
ATOM 943 N N . ASN A 1 116 ? -19.334 -11.203 13.414 1.00 92.50 116 ASN A N 1
ATOM 944 C CA . ASN A 1 116 ? -20.228 -12.316 13.781 1.00 92.50 116 ASN A CA 1
ATOM 945 C C . ASN A 1 116 ? -20.028 -12.791 15.240 1.00 92.50 116 ASN A C 1
ATOM 947 O O . ASN A 1 116 ? -19.762 -13.969 15.488 1.00 92.50 116 ASN A O 1
ATOM 951 N N . ASP A 1 117 ? -20.062 -11.846 16.185 1.00 92.06 117 ASP A N 1
ATOM 952 C CA . ASP A 1 117 ? -19.860 -12.059 17.630 1.00 92.06 117 ASP A CA 1
ATOM 953 C C . ASP A 1 117 ? -18.497 -12.647 18.040 1.00 92.06 117 ASP A C 1
ATOM 955 O O . ASP A 1 117 ? -18.314 -13.110 19.168 1.00 92.06 117 ASP A O 1
ATOM 959 N N . LYS A 1 118 ? -17.503 -12.613 17.144 1.00 95.56 118 LYS A N 1
ATOM 960 C CA . LYS A 1 118 ? -16.132 -13.060 17.413 1.00 95.56 118 LYS A CA 1
ATOM 961 C C . LYS A 1 118 ? -15.130 -11.969 17.085 1.00 95.56 118 LYS A C 1
ATOM 963 O O . LYS A 1 118 ? -15.234 -11.297 16.064 1.00 95.56 118 LYS A O 1
ATOM 968 N N . VAL A 1 119 ? -14.126 -11.821 17.943 1.00 96.25 119 VAL A N 1
ATOM 969 C CA . VAL A 1 119 ? -12.992 -10.943 17.656 1.00 96.25 119 VAL A CA 1
ATOM 970 C C . VAL A 1 119 ? -12.011 -11.692 16.758 1.00 96.25 119 VAL A C 1
ATOM 972 O O . VAL A 1 119 ? -11.515 -12.757 17.127 1.00 96.25 119 VAL A O 1
ATOM 975 N N . VAL A 1 120 ? -11.739 -11.131 15.584 1.00 96.62 120 VAL A N 1
ATOM 976 C CA . VAL A 1 120 ? -10.713 -11.595 14.644 1.00 96.62 120 VAL A CA 1
ATOM 977 C C . VAL A 1 120 ? -9.592 -10.566 14.547 1.00 96.62 120 VAL A C 1
ATOM 979 O O . VAL A 1 120 ? -9.813 -9.387 14.816 1.00 96.62 120 VAL A O 1
ATOM 982 N N . LEU A 1 121 ? -8.390 -11.003 14.177 1.00 96.62 121 LEU A N 1
ATOM 983 C CA . LEU A 1 121 ? -7.244 -10.122 13.959 1.00 96.62 121 LEU A CA 1
ATOM 984 C C . LEU A 1 121 ? -6.966 -10.026 12.462 1.00 96.62 121 LEU A C 1
ATOM 986 O O . LEU A 1 121 ? -6.434 -10.970 11.879 1.00 96.62 121 LEU A O 1
ATOM 990 N N . ASP A 1 122 ? -7.284 -8.880 11.870 1.00 97.12 122 ASP A N 1
ATOM 991 C CA . ASP A 1 122 ? -6.951 -8.600 10.476 1.00 97.12 122 ASP A CA 1
ATOM 992 C C . ASP A 1 122 ? -5.722 -7.698 10.404 1.00 97.12 122 ASP A C 1
ATOM 994 O O . ASP A 1 122 ? -5.557 -6.761 11.185 1.00 97.12 122 ASP A O 1
ATOM 998 N N . ASN A 1 123 ? -4.845 -7.977 9.444 1.00 97.81 123 ASN A N 1
ATOM 999 C CA . ASN A 1 123 ? -3.658 -7.175 9.191 1.00 97.81 123 ASN A CA 1
ATOM 1000 C C . ASN A 1 123 ? -3.860 -6.354 7.922 1.00 97.81 123 ASN A C 1
ATOM 1002 O O . ASN A 1 123 ? -4.238 -6.896 6.886 1.00 97.81 123 ASN A O 1
ATOM 1006 N N . TYR A 1 124 ? -3.547 -5.068 7.986 1.00 98.62 124 TYR A N 1
ATOM 1007 C CA . TYR A 1 124 ? -3.613 -4.151 6.856 1.00 98.62 124 TYR A CA 1
ATOM 1008 C C . TYR A 1 124 ? -2.235 -3.576 6.581 1.00 98.62 124 TYR A C 1
ATOM 1010 O O . TYR A 1 124 ? -1.538 -3.153 7.504 1.00 98.62 124 TYR A O 1
ATOM 1018 N N . ILE A 1 125 ? -1.852 -3.529 5.309 1.00 98.56 125 ILE A N 1
ATOM 1019 C CA . ILE A 1 125 ? -0.709 -2.732 4.872 1.00 98.56 125 ILE A CA 1
ATOM 1020 C C . ILE A 1 125 ? -1.219 -1.329 4.574 1.00 98.56 125 ILE A C 1
ATOM 1022 O O . ILE A 1 125 ? -2.153 -1.160 3.793 1.00 98.56 125 ILE A O 1
ATOM 1026 N N . LEU A 1 126 ? -0.606 -0.333 5.207 1.00 98.56 126 LEU A N 1
ATOM 1027 C CA . LEU A 1 126 ? -0.878 1.080 4.994 1.00 98.56 126 LEU A CA 1
ATOM 1028 C C . LEU A 1 126 ? 0.227 1.643 4.097 1.00 98.56 126 LEU A C 1
ATOM 1030 O O . LEU A 1 126 ? 1.375 1.792 4.529 1.00 98.56 126 LEU A O 1
ATOM 1034 N N . ASP A 1 127 ? -0.129 1.983 2.861 1.00 98.00 127 ASP A N 1
ATOM 1035 C CA . ASP A 1 127 ? 0.752 2.646 1.902 1.00 98.00 127 ASP A CA 1
ATOM 1036 C C . ASP A 1 127 ? 0.077 3.879 1.274 1.00 98.00 127 ASP A C 1
ATOM 1038 O O . ASP A 1 127 ? -0.293 3.891 0.094 1.00 98.00 127 ASP A O 1
ATOM 1042 N N . PRO A 1 128 ? -0.049 4.979 2.040 1.00 96.19 128 PRO A N 1
ATOM 1043 C CA . PRO A 1 128 ? -0.673 6.205 1.550 1.00 96.19 128 PRO A CA 1
ATOM 1044 C C . PRO A 1 128 ? 0.053 6.843 0.360 1.00 96.19 128 PRO A C 1
ATOM 1046 O O . PRO A 1 128 ? -0.520 7.701 -0.315 1.00 96.19 128 PRO A O 1
ATOM 1049 N N . THR A 1 129 ? 1.310 6.452 0.127 1.00 95.94 129 THR A N 1
ATOM 1050 C CA . THR A 1 129 ? 2.229 7.055 -0.846 1.00 95.94 129 THR A CA 1
ATOM 1051 C C . THR A 1 129 ? 2.460 6.191 -2.083 1.00 95.94 129 THR A C 1
ATOM 1053 O O . THR A 1 129 ? 3.303 6.541 -2.908 1.00 95.94 129 THR A O 1
ATOM 1056 N N . PHE A 1 130 ? 1.721 5.088 -2.241 1.00 96.25 130 PHE A N 1
ATOM 1057 C CA . PHE A 1 130 ? 1.899 4.137 -3.342 1.00 96.25 130 PHE A CA 1
ATOM 1058 C C . PHE A 1 130 ? 1.877 4.799 -4.731 1.00 96.25 130 PHE A C 1
ATOM 1060 O O . PHE A 1 130 ? 2.626 4.405 -5.624 1.00 96.25 130 PHE A O 1
ATOM 1067 N N . ARG A 1 131 ? 1.097 5.878 -4.890 1.00 93.50 131 ARG A N 1
ATOM 1068 C CA . ARG A 1 131 ? 0.991 6.673 -6.127 1.00 93.50 131 ARG A CA 1
ATOM 1069 C C . ARG A 1 131 ? 2.342 7.138 -6.694 1.00 93.50 131 ARG A C 1
ATOM 1071 O O . ARG A 1 131 ? 2.472 7.319 -7.902 1.00 93.50 131 ARG A O 1
ATOM 1078 N N . GLN A 1 132 ? 3.381 7.280 -5.871 1.00 92.25 132 GLN A N 1
ATOM 1079 C CA . GLN A 1 132 ? 4.720 7.630 -6.365 1.00 92.25 132 GLN A CA 1
ATOM 1080 C C . GLN A 1 132 ? 5.298 6.583 -7.336 1.00 92.25 132 GLN A C 1
ATOM 1082 O O . GLN A 1 132 ? 6.148 6.899 -8.170 1.00 92.25 132 GLN A O 1
ATOM 1087 N N . PHE A 1 133 ? 4.826 5.336 -7.251 1.00 93.44 133 PHE A N 1
ATOM 1088 C CA . PHE A 1 133 ? 5.220 4.232 -8.122 1.00 93.44 133 PHE A CA 1
ATOM 1089 C C . PHE A 1 133 ? 4.327 4.089 -9.348 1.00 93.44 133 PHE A C 1
ATOM 1091 O O . PHE A 1 133 ? 4.527 3.171 -10.133 1.00 93.44 133 PHE A O 1
ATOM 1098 N N . THR A 1 134 ? 3.364 4.989 -9.546 1.00 91.75 134 THR A N 1
ATOM 1099 C CA . THR A 1 134 ? 2.350 4.902 -10.607 1.00 91.75 134 THR A CA 1
ATOM 1100 C C . THR A 1 134 ? 2.420 6.084 -11.582 1.00 91.75 134 THR A C 1
ATOM 1102 O O . THR A 1 134 ? 1.552 6.246 -12.436 1.00 91.75 134 THR A O 1
ATOM 1105 N N . LEU A 1 135 ? 3.470 6.908 -11.475 1.00 87.06 135 LEU A N 1
ATOM 1106 C CA . LEU A 1 135 ? 3.722 8.063 -12.337 1.00 87.06 135 LEU A CA 1
ATOM 1107 C C . LEU A 1 135 ? 4.157 7.625 -13.743 1.00 87.06 135 LEU A C 1
ATOM 1109 O O . LEU A 1 135 ? 4.940 6.682 -13.897 1.00 87.06 135 LEU A O 1
ATOM 1113 N N . LYS A 1 136 ? 3.649 8.302 -14.778 1.00 84.56 136 LYS A N 1
ATOM 1114 C CA . LYS A 1 136 ? 3.829 7.902 -16.188 1.00 84.56 136 LYS A CA 1
ATOM 1115 C C . LYS A 1 136 ? 5.304 7.814 -16.574 1.00 84.56 136 LYS A C 1
ATOM 1117 O O . LYS A 1 136 ? 5.718 6.928 -17.312 1.00 84.56 136 LYS A O 1
ATOM 1122 N N . GLU A 1 137 ? 6.102 8.735 -16.050 1.00 82.38 137 GLU A N 1
ATOM 1123 C CA . GLU A 1 137 ? 7.516 8.872 -16.348 1.00 82.38 137 GLU A CA 1
ATOM 1124 C C . GLU A 1 137 ? 8.399 7.792 -15.709 1.00 82.38 137 GLU A C 1
ATOM 1126 O O . GLU A 1 137 ? 9.581 7.728 -16.025 1.00 82.38 137 GLU A O 1
ATOM 1131 N N . GLU A 1 138 ? 7.865 6.938 -14.844 1.00 86.06 138 GLU A N 1
ATOM 1132 C CA . GLU A 1 138 ? 8.638 5.846 -14.241 1.00 86.06 138 GLU A CA 1
ATOM 1133 C C . GLU A 1 138 ? 8.080 4.464 -14.625 1.00 86.06 138 GLU A C 1
ATOM 1135 O O . GLU A 1 138 ? 8.760 3.451 -14.471 1.00 86.06 138 GLU A O 1
ATOM 1140 N N . ASN A 1 139 ? 6.857 4.406 -15.164 1.00 88.44 139 ASN A N 1
ATOM 1141 C CA . ASN A 1 139 ? 6.166 3.166 -15.522 1.00 88.44 139 ASN A CA 1
ATOM 1142 C C . ASN A 1 139 ? 6.195 2.901 -17.025 1.00 88.44 139 ASN A C 1
ATOM 1144 O O . ASN A 1 139 ? 5.153 2.794 -17.668 1.00 88.44 139 ASN A O 1
ATOM 1148 N N . ARG A 1 140 ? 7.400 2.798 -17.584 1.00 89.06 140 ARG A N 1
ATOM 1149 C CA . ARG A 1 140 ? 7.614 2.536 -19.011 1.00 89.06 140 ARG A CA 1
ATOM 1150 C C . ARG A 1 140 ? 8.736 1.528 -19.220 1.00 89.06 140 ARG A C 1
ATOM 1152 O O . ARG A 1 140 ? 9.677 1.491 -18.427 1.00 89.06 140 ARG A O 1
ATOM 1159 N N . PHE A 1 141 ? 8.657 0.750 -20.296 1.00 90.38 141 PHE A N 1
ATOM 1160 C CA . PHE A 1 141 ? 9.637 -0.291 -20.616 1.00 90.38 141 PHE A CA 1
ATOM 1161 C C . PHE A 1 141 ? 11.053 0.274 -20.816 1.00 90.38 141 PHE A C 1
ATOM 1163 O O . PHE A 1 141 ? 12.040 -0.346 -20.424 1.00 90.38 141 PHE A O 1
ATOM 1170 N N . GLU A 1 142 ? 11.165 1.488 -21.354 1.00 89.44 142 GLU A N 1
ATOM 1171 C CA . GLU A 1 142 ? 12.429 2.152 -21.685 1.00 89.44 142 GLU A CA 1
ATOM 1172 C C . GLU A 1 142 ? 13.328 2.375 -20.463 1.00 89.44 142 GLU A C 1
ATOM 1174 O O . GLU A 1 142 ? 14.543 2.504 -20.613 1.00 89.44 142 GLU A O 1
ATOM 1179 N N . ARG A 1 143 ? 12.762 2.336 -19.247 1.00 87.94 143 ARG A N 1
ATOM 1180 C CA . ARG A 1 143 ? 13.520 2.408 -17.991 1.00 87.94 143 ARG A CA 1
ATOM 1181 C C . ARG A 1 143 ? 14.614 1.342 -17.898 1.00 87.94 143 ARG A C 1
ATOM 1183 O O . ARG A 1 143 ? 15.626 1.600 -17.258 1.00 87.94 143 ARG A O 1
ATOM 1190 N N . TYR A 1 144 ? 14.468 0.209 -18.592 1.00 87.94 144 TYR A N 1
ATOM 1191 C CA . TYR A 1 144 ? 15.502 -0.827 -18.709 1.00 87.94 144 TYR A CA 1
ATOM 1192 C C . TYR A 1 144 ? 16.797 -0.396 -19.416 1.00 87.94 144 TYR A C 1
ATOM 1194 O O . TYR A 1 144 ? 17.795 -1.122 -19.383 1.00 87.94 144 TYR A O 1
ATOM 1202 N N . PHE A 1 145 ? 16.804 0.752 -20.091 1.00 85.81 145 PHE A N 1
ATOM 1203 C CA . PHE A 1 145 ? 17.945 1.237 -20.874 1.00 85.81 145 PHE A CA 1
ATOM 1204 C C . PHE A 1 145 ? 18.498 2.569 -20.367 1.00 85.81 145 PHE A C 1
ATOM 1206 O O . PHE A 1 145 ? 19.441 3.097 -20.949 1.00 85.81 145 PHE A O 1
ATOM 1213 N N . GLU A 1 146 ? 17.925 3.115 -19.297 1.00 82.94 146 GLU A N 1
ATOM 1214 C CA . GLU A 1 146 ? 18.358 4.386 -18.728 1.00 82.94 146 GLU A CA 1
ATOM 1215 C C . GLU A 1 146 ? 19.536 4.197 -17.767 1.00 82.94 146 GLU A C 1
ATOM 1217 O O . GLU A 1 146 ? 19.616 3.206 -17.044 1.00 82.94 146 GLU A O 1
ATOM 1222 N N . GLU A 1 147 ? 20.445 5.173 -17.731 1.00 66.88 147 GLU A N 1
ATOM 1223 C CA . GLU A 1 147 ? 21.528 5.182 -16.748 1.00 66.88 147 GLU A CA 1
ATOM 1224 C C . GLU A 1 147 ? 20.987 5.331 -15.321 1.00 66.88 147 GLU A C 1
ATOM 1226 O O . GLU A 1 147 ? 20.055 6.092 -15.040 1.00 66.88 147 GLU A O 1
ATOM 1231 N N . GLU A 1 148 ? 21.622 4.623 -14.393 1.00 65.56 148 GLU A N 1
ATOM 1232 C CA . GLU A 1 148 ? 21.300 4.655 -12.974 1.00 65.56 148 GLU A CA 1
ATOM 1233 C C . GLU A 1 148 ? 21.451 6.059 -12.360 1.00 65.56 148 GLU A C 1
ATOM 1235 O O . GLU A 1 148 ? 22.535 6.647 -12.360 1.00 65.56 148 GLU A O 1
ATOM 1240 N N . ARG A 1 149 ? 20.395 6.577 -11.716 1.00 55.91 149 ARG A N 1
ATOM 1241 C CA . ARG A 1 149 ? 20.408 7.890 -11.044 1.00 55.91 149 ARG A CA 1
ATOM 1242 C C . ARG A 1 149 ? 20.265 7.747 -9.524 1.00 55.91 149 ARG A C 1
ATOM 1244 O O . ARG A 1 149 ? 19.283 7.1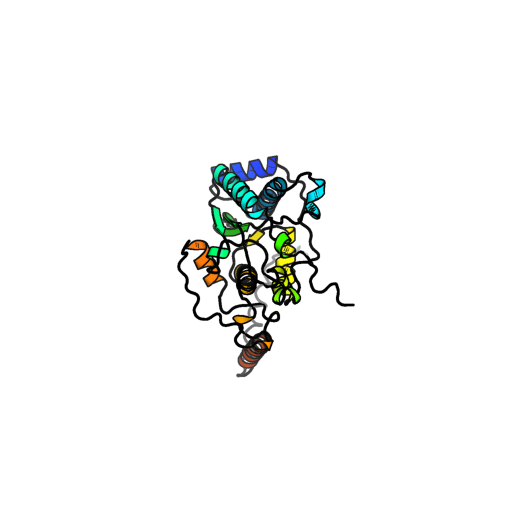98 -9.041 1.00 55.91 149 ARG A O 1
ATOM 1251 N N . GLY A 1 150 ? 21.199 8.307 -8.751 1.00 56.47 150 GLY A N 1
ATOM 1252 C CA . GLY A 1 150 ? 21.028 8.497 -7.300 1.00 56.47 150 GLY A CA 1
ATOM 1253 C C . GLY A 1 150 ? 21.179 7.240 -6.425 1.00 56.47 150 GLY A C 1
ATOM 1254 O O . GLY A 1 150 ? 22.171 6.528 -6.553 1.00 56.47 150 GLY A O 1
ATOM 1255 N N . ALA A 1 151 ? 20.260 7.032 -5.468 1.00 45.03 151 ALA A N 1
ATOM 1256 C CA . ALA A 1 151 ? 20.428 6.109 -4.328 1.00 45.03 151 ALA A CA 1
ATOM 1257 C C . ALA A 1 151 ? 19.650 4.774 -4.409 1.00 45.03 151 ALA A C 1
ATOM 1259 O O . ALA A 1 151 ? 20.013 3.832 -3.704 1.00 45.03 151 ALA A O 1
ATOM 1260 N N . ILE A 1 152 ? 18.641 4.653 -5.278 1.00 52.72 152 ILE A N 1
ATOM 1261 C CA . ILE A 1 152 ? 18.055 3.362 -5.678 1.00 52.72 152 ILE A CA 1
ATOM 1262 C C . ILE A 1 152 ? 18.269 3.266 -7.181 1.00 52.72 152 ILE A C 1
ATOM 1264 O O . ILE A 1 152 ? 17.653 3.982 -7.966 1.00 52.72 152 ILE A O 1
ATOM 1268 N N . LYS A 1 153 ? 19.252 2.453 -7.549 1.00 57.34 153 LYS A N 1
ATOM 1269 C CA . LYS A 1 153 ? 19.848 2.412 -8.875 1.00 57.34 153 LYS A CA 1
ATOM 1270 C C . LYS A 1 153 ? 19.549 1.067 -9.508 1.00 57.34 153 LYS A C 1
ATOM 1272 O O . LYS A 1 153 ? 20.371 0.166 -9.458 1.00 57.34 153 LYS A O 1
ATOM 1277 N N . VAL A 1 154 ? 18.349 0.930 -10.048 1.00 61.16 154 VAL A N 1
ATOM 1278 C CA . VAL A 1 154 ? 18.049 -0.166 -10.961 1.00 61.16 154 VAL A CA 1
ATOM 1279 C C . VAL A 1 154 ? 17.391 0.473 -12.175 1.00 61.16 154 VAL A C 1
ATOM 1281 O O . VAL A 1 154 ? 16.440 1.249 -12.043 1.00 61.16 154 VAL A O 1
ATOM 1284 N N . ALA A 1 155 ? 17.966 0.240 -13.353 1.00 75.38 155 ALA A N 1
ATOM 1285 C CA . ALA A 1 155 ? 17.368 0.607 -14.629 1.00 75.38 155 ALA A CA 1
ATOM 1286 C C . ALA A 1 155 ? 16.174 -0.328 -14.864 1.00 75.38 155 ALA A C 1
ATOM 1288 O O . ALA A 1 155 ? 16.273 -1.320 -15.578 1.00 75.38 155 ALA A O 1
ATOM 1289 N N . THR A 1 156 ? 15.077 -0.085 -14.150 1.00 87.69 156 THR A N 1
ATOM 1290 C CA . THR A 1 156 ? 13.856 -0.894 -14.161 1.00 87.69 156 THR A CA 1
ATOM 1291 C C . THR A 1 156 ? 12.626 0.010 -14.072 1.00 87.69 156 THR A C 1
ATOM 1293 O O . THR A 1 156 ? 12.670 1.079 -13.443 1.00 87.69 156 THR A O 1
ATOM 1296 N N . PRO A 1 157 ? 11.508 -0.384 -14.705 1.00 91.38 157 PRO A N 1
ATOM 1297 C CA . PRO A 1 157 ? 10.227 0.286 -14.517 1.00 91.38 157 PRO A CA 1
ATOM 1298 C C . PRO A 1 157 ? 9.776 0.220 -13.053 1.00 91.38 157 PRO A C 1
ATOM 1300 O O . PRO A 1 157 ? 10.018 -0.779 -12.381 1.00 91.38 157 PRO A O 1
ATOM 1303 N N . HIS A 1 158 ? 9.089 1.251 -12.558 1.00 92.69 158 HIS A N 1
ATOM 1304 C CA . HIS A 1 158 ? 8.502 1.227 -11.213 1.00 92.69 158 HIS A CA 1
ATOM 1305 C C . HIS A 1 158 ? 7.462 0.095 -11.042 1.00 92.69 158 HIS A C 1
ATOM 1307 O O . HIS A 1 158 ? 6.917 -0.397 -12.032 1.00 92.69 158 HIS A O 1
ATOM 1313 N N . PRO A 1 159 ? 7.134 -0.299 -9.792 1.00 94.56 159 PRO A N 1
ATOM 1314 C CA . PRO A 1 159 ? 6.152 -1.350 -9.499 1.00 94.56 159 PRO A CA 1
ATOM 1315 C C . PRO A 1 159 ? 4.812 -1.218 -10.244 1.00 94.56 159 PRO A C 1
ATOM 1317 O O . PRO A 1 159 ? 4.214 -2.225 -10.628 1.00 94.56 159 PRO A O 1
ATOM 1320 N N . GLY A 1 160 ? 4.348 0.010 -10.506 1.00 95.00 160 GLY A N 1
ATOM 1321 C CA . GLY A 1 160 ? 3.119 0.253 -11.263 1.00 95.00 160 GLY A CA 1
ATOM 1322 C C . GLY A 1 160 ? 3.142 -0.330 -12.683 1.00 95.00 160 GLY A C 1
ATOM 1323 O O . GLY A 1 160 ? 2.109 -0.767 -13.183 1.00 95.00 160 GLY A O 1
ATOM 1324 N N . TYR A 1 161 ? 4.303 -0.409 -13.333 1.00 94.50 161 TYR A N 1
ATOM 1325 C CA . TYR A 1 161 ? 4.442 -0.998 -14.661 1.00 94.50 161 TYR A CA 1
ATOM 1326 C C . TYR A 1 161 ? 4.051 -2.478 -14.643 1.00 94.50 161 TYR A C 1
ATOM 1328 O O . TYR A 1 161 ? 3.232 -2.904 -15.454 1.00 94.50 161 TYR A O 1
ATOM 1336 N N . PHE A 1 162 ? 4.572 -3.244 -13.681 1.00 94.62 162 PHE A N 1
ATOM 1337 C CA . PHE A 1 162 ? 4.317 -4.683 -13.576 1.00 94.62 162 PHE A CA 1
ATOM 1338 C C . PHE A 1 162 ? 2.866 -4.985 -13.197 1.00 94.62 162 PHE A C 1
ATOM 1340 O O . PHE A 1 162 ? 2.267 -5.912 -13.741 1.00 94.62 162 PHE A O 1
ATOM 1347 N N . LEU A 1 163 ? 2.267 -4.161 -12.334 1.00 95.44 163 LEU A N 1
ATOM 1348 C CA . LEU A 1 163 ? 0.845 -4.266 -11.995 1.00 95.44 163 LEU A CA 1
ATOM 1349 C C . LEU A 1 163 ? -0.054 -3.987 -13.208 1.00 95.44 163 LEU A C 1
ATOM 1351 O O . LEU A 1 163 ? -1.078 -4.646 -13.374 1.00 95.44 163 LEU A O 1
ATOM 1355 N N . ASN A 1 164 ? 0.354 -3.082 -14.102 1.00 93.19 164 ASN A N 1
ATOM 1356 C CA . ASN A 1 164 ? -0.392 -2.763 -15.321 1.00 93.19 164 ASN A CA 1
ATOM 1357 C C . ASN A 1 164 ? -0.378 -3.860 -16.394 1.00 93.19 164 ASN A C 1
ATOM 1359 O O . ASN A 1 164 ? -1.207 -3.793 -17.309 1.00 93.19 164 ASN A O 1
ATOM 1363 N N . LEU A 1 165 ? 0.509 -4.857 -16.288 1.00 91.81 165 LEU A N 1
ATOM 1364 C CA . LEU A 1 165 ? 0.585 -5.984 -17.226 1.00 91.81 165 LEU A CA 1
ATOM 1365 C C . LEU A 1 165 ? -0.623 -6.928 -17.126 1.00 91.81 165 LEU A C 1
ATOM 1367 O O . LEU A 1 165 ? -0.853 -7.721 -18.038 1.00 91.81 165 LEU A O 1
ATOM 1371 N N . THR A 1 166 ? -1.407 -6.850 -16.043 1.00 91.75 166 THR A N 1
ATOM 1372 C CA . THR A 1 166 ? -2.593 -7.694 -15.837 1.00 91.75 166 THR A CA 1
ATOM 1373 C C . THR A 1 166 ? -3.816 -6.869 -15.423 1.00 91.75 166 THR A C 1
ATOM 1375 O O . THR A 1 166 ? -3.663 -5.833 -14.773 1.00 91.75 166 THR A O 1
ATOM 1378 N N . PRO A 1 167 ? -5.048 -7.312 -15.748 1.00 92.06 167 PRO A N 1
ATOM 1379 C CA . PRO A 1 167 ? -6.264 -6.648 -15.273 1.00 92.06 167 PRO A CA 1
ATOM 1380 C C . PRO A 1 167 ? -6.367 -6.598 -13.742 1.00 92.06 167 PRO A C 1
ATOM 1382 O O . PRO A 1 167 ? -6.655 -5.545 -13.185 1.00 92.06 167 PRO A O 1
ATOM 1385 N N . GLN A 1 168 ? -6.057 -7.709 -13.069 1.00 94.62 168 GLN A N 1
ATOM 1386 C CA . GLN A 1 168 ? -6.122 -7.831 -11.610 1.00 94.62 168 GLN A CA 1
ATOM 1387 C C . GLN A 1 168 ? -5.108 -6.915 -10.908 1.00 94.62 168 GLN A C 1
ATOM 1389 O O . GLN A 1 168 ? -5.458 -6.211 -9.966 1.00 94.62 168 GLN A O 1
ATOM 1394 N N . GLY A 1 169 ? -3.862 -6.861 -11.396 1.00 95.38 169 GLY A N 1
ATOM 1395 C CA . GLY A 1 169 ? -2.854 -5.944 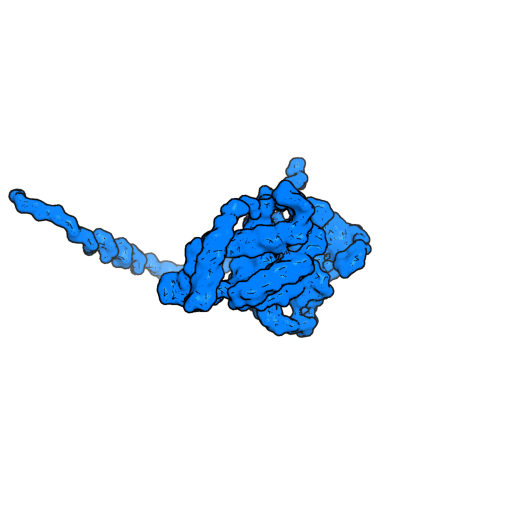-10.860 1.00 95.38 169 GLY A CA 1
ATOM 1396 C C . GLY A 1 169 ? -3.249 -4.476 -11.044 1.00 95.38 169 GLY A C 1
ATOM 1397 O O . GLY A 1 169 ? -3.054 -3.663 -10.141 1.00 95.38 169 GLY A O 1
ATOM 1398 N N . ARG A 1 170 ? -3.872 -4.137 -12.180 1.00 94.44 170 ARG A N 1
ATOM 1399 C CA . ARG A 1 170 ? -4.393 -2.791 -12.449 1.00 94.44 170 ARG A CA 1
ATOM 1400 C C . ARG A 1 170 ? -5.535 -2.415 -11.507 1.00 94.44 170 ARG A C 1
ATOM 1402 O O . ARG A 1 170 ? -5.569 -1.281 -11.037 1.00 94.44 170 ARG A O 1
ATOM 1409 N N . GLU A 1 171 ? -6.470 -3.325 -11.253 1.00 95.69 171 GLU 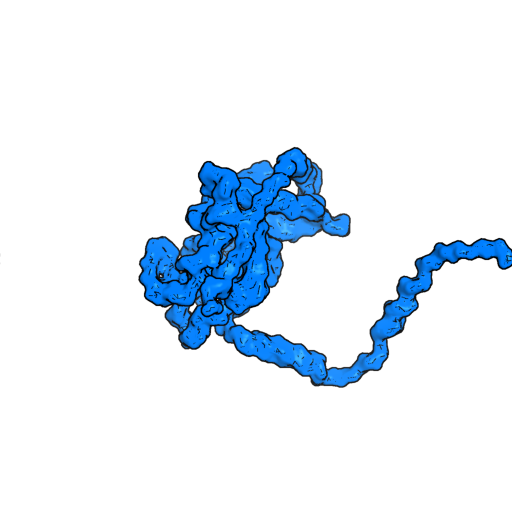A N 1
ATOM 1410 C CA . GLU A 1 171 ? -7.566 -3.117 -10.300 1.00 95.69 171 GLU A CA 1
ATOM 1411 C C . GLU A 1 171 ? -7.023 -2.902 -8.884 1.00 95.69 171 GLU A C 1
ATOM 1413 O O . GLU A 1 171 ? -7.295 -1.869 -8.274 1.00 95.69 171 GLU A O 1
ATOM 1418 N N . PHE A 1 172 ? -6.145 -3.799 -8.428 1.00 97.62 172 PHE A N 1
ATOM 1419 C CA . PHE A 1 172 ? -5.478 -3.694 -7.132 1.00 97.62 172 PHE A CA 1
ATOM 1420 C C . PHE A 1 172 ? -4.754 -2.351 -6.954 1.00 97.62 172 PHE A C 1
ATOM 1422 O O . PHE A 1 172 ? -4.938 -1.663 -5.952 1.00 97.62 172 PHE A O 1
ATOM 1429 N N . ALA A 1 173 ? -3.955 -1.941 -7.940 1.00 96.75 173 ALA A N 1
ATOM 1430 C CA . ALA A 1 173 ? -3.217 -0.685 -7.885 1.00 96.75 173 ALA A CA 1
ATOM 1431 C C . ALA A 1 173 ? -4.139 0.542 -7.853 1.00 96.75 173 ALA A C 1
ATOM 1433 O O . ALA A 1 173 ? -3.846 1.501 -7.147 1.00 96.75 173 ALA A O 1
ATOM 1434 N N . ASN A 1 174 ? -5.247 0.522 -8.598 1.00 95.50 174 ASN A N 1
ATOM 1435 C CA . ASN A 1 174 ? -6.231 1.603 -8.592 1.00 95.50 174 ASN A CA 1
ATOM 1436 C C . ASN A 1 174 ? -6.894 1.753 -7.214 1.00 95.50 174 ASN A C 1
ATOM 1438 O O . ASN A 1 174 ? -6.952 2.870 -6.696 1.00 95.50 174 ASN A O 1
ATOM 1442 N N . GLU A 1 175 ? -7.321 0.652 -6.593 1.00 96.56 175 GLU A N 1
ATOM 1443 C CA . GLU A 1 175 ? -7.869 0.699 -5.233 1.00 96.56 175 GLU A CA 1
ATOM 1444 C C . GLU A 1 175 ? -6.804 1.129 -4.216 1.00 96.56 175 GLU A C 1
ATOM 1446 O O . GLU A 1 175 ? -7.073 1.978 -3.371 1.00 96.56 175 GLU A O 1
ATOM 1451 N N . LEU A 1 176 ? -5.553 0.676 -4.354 1.00 97.81 176 LEU A N 1
ATOM 1452 C CA . LEU A 1 176 ? -4.470 1.114 -3.472 1.00 97.81 176 LEU A CA 1
ATOM 1453 C C . LEU A 1 176 ? -4.127 2.605 -3.634 1.00 97.81 176 LEU A C 1
ATOM 1455 O O . LEU A 1 176 ? -3.853 3.284 -2.645 1.00 97.81 176 LEU A O 1
ATOM 1459 N N . ILE A 1 177 ? -4.161 3.159 -4.851 1.00 95.31 177 ILE A N 1
ATOM 1460 C CA . ILE A 1 177 ? -3.998 4.609 -5.058 1.00 95.31 177 ILE A CA 1
ATOM 1461 C C . ILE A 1 177 ? -5.122 5.365 -4.346 1.00 95.31 177 ILE A C 1
ATOM 1463 O O . ILE A 1 177 ? -4.857 6.347 -3.647 1.00 95.31 177 ILE A O 1
ATOM 1467 N N . LYS A 1 178 ? -6.361 4.899 -4.501 1.00 94.31 178 LYS A N 1
ATOM 1468 C CA . LYS A 1 178 ? -7.551 5.529 -3.933 1.00 94.31 178 LYS A CA 1
ATOM 1469 C C . LYS A 1 178 ? -7.535 5.483 -2.407 1.00 94.31 178 LYS A C 1
ATOM 1471 O O . LYS A 1 178 ? -7.471 6.535 -1.759 1.00 94.31 178 LYS A O 1
ATOM 1476 N N . ASP A 1 179 ? -7.489 4.280 -1.854 1.00 95.88 179 ASP A N 1
ATOM 1477 C CA . ASP A 1 179 ? -7.712 4.012 -0.436 1.00 95.88 179 ASP A CA 1
ATOM 1478 C C . ASP A 1 179 ? -6.420 4.116 0.383 1.00 95.88 179 ASP A C 1
ATOM 1480 O O . ASP A 1 179 ? -6.461 4.519 1.538 1.00 95.88 179 ASP A O 1
ATOM 1484 N N . GLY A 1 180 ? -5.252 3.844 -0.212 1.00 97.06 180 GLY A N 1
ATOM 1485 C CA . GLY A 1 180 ? -3.946 3.932 0.457 1.00 97.06 180 GLY A CA 1
ATOM 1486 C C . GLY A 1 180 ? -3.666 2.808 1.455 1.00 97.06 180 GLY A C 1
ATOM 1487 O O . GLY A 1 180 ? -2.714 2.903 2.231 1.00 97.06 180 GLY A O 1
ATOM 1488 N N . TYR A 1 181 ? -4.478 1.754 1.455 1.00 98.50 181 TYR A N 1
ATOM 1489 C CA . TYR A 1 181 ? -4.281 0.551 2.253 1.00 98.50 181 TYR A CA 1
ATOM 1490 C C . TYR A 1 181 ? -4.859 -0.676 1.546 1.00 98.50 181 TYR A C 1
ATOM 1492 O O . TYR A 1 181 ? -5.650 -0.553 0.615 1.00 98.50 181 TYR A O 1
ATOM 1500 N N . PHE A 1 182 ? -4.483 -1.868 2.008 1.00 98.62 182 PHE A N 1
ATOM 1501 C CA . PHE A 1 182 ? -5.113 -3.120 1.591 1.00 98.62 182 PHE A CA 1
ATOM 1502 C C . PHE A 1 182 ? -5.045 -4.180 2.696 1.00 98.62 182 PHE A C 1
ATOM 1504 O O . PHE A 1 182 ? -4.168 -4.144 3.564 1.00 98.62 182 PHE A O 1
ATOM 1511 N N . LEU A 1 183 ? -5.973 -5.141 2.658 1.00 98.38 183 LEU A N 1
ATOM 1512 C CA . LEU A 1 183 ? -5.964 -6.304 3.548 1.00 98.38 183 LEU A CA 1
ATOM 1513 C C . LEU A 1 183 ? -4.801 -7.235 3.187 1.00 98.38 183 LEU A C 1
ATOM 1515 O O . LEU A 1 183 ? -4.698 -7.682 2.043 1.00 98.38 183 LEU A O 1
ATOM 1519 N N . MET A 1 184 ? -3.972 -7.571 4.173 1.00 97.56 184 MET A N 1
ATOM 1520 C CA . MET A 1 184 ? -2.830 -8.472 4.040 1.00 97.56 184 MET A CA 1
ATOM 1521 C C . MET A 1 184 ? -3.292 -9.938 3.995 1.00 97.56 184 MET A C 1
ATOM 1523 O O . MET A 1 184 ? -3.243 -10.663 4.989 1.00 97.56 184 MET A O 1
ATOM 1527 N N . ASN A 1 185 ? -3.763 -10.357 2.823 1.00 97.19 185 ASN A N 1
ATOM 1528 C CA . ASN A 1 185 ? -4.077 -11.742 2.477 1.00 97.19 185 ASN A CA 1
ATOM 1529 C C . ASN A 1 185 ? -3.098 -12.263 1.407 1.00 97.19 185 ASN A C 1
ATOM 1531 O O . ASN A 1 185 ? -2.289 -11.504 0.875 1.00 97.19 185 ASN A O 1
ATOM 1535 N N . ASP A 1 186 ? -3.162 -13.559 1.095 1.00 96.69 186 ASP A N 1
ATOM 1536 C CA . ASP A 1 186 ? -2.229 -14.188 0.148 1.00 96.69 186 ASP A CA 1
ATOM 1537 C C . ASP A 1 186 ? -2.232 -13.499 -1.232 1.00 96.69 186 ASP A C 1
ATOM 1539 O O . ASP A 1 186 ? -1.181 -13.165 -1.775 1.00 96.69 186 ASP A O 1
ATOM 1543 N N . GLU A 1 187 ? -3.412 -13.197 -1.766 1.00 97.44 187 GLU A N 1
ATOM 1544 C CA . GLU A 1 187 ? -3.581 -12.617 -3.099 1.00 97.44 187 GLU A CA 1
ATOM 1545 C C . GLU A 1 187 ? -3.028 -11.186 -3.201 1.00 97.44 187 GLU A C 1
ATOM 1547 O O . GLU A 1 187 ? -2.156 -10.904 -4.028 1.00 97.44 187 GLU A O 1
ATOM 1552 N N . ASN A 1 188 ? -3.481 -10.286 -2.326 1.00 98.31 188 ASN A N 1
ATOM 1553 C CA . ASN A 1 188 ? -3.086 -8.879 -2.339 1.00 98.31 188 ASN A CA 1
ATOM 1554 C C . ASN A 1 188 ? -1.601 -8.708 -2.015 1.00 98.31 188 ASN A C 1
ATOM 1556 O O . ASN A 1 188 ? -0.903 -7.923 -2.660 1.00 98.31 188 ASN A O 1
ATOM 1560 N N . THR A 1 189 ? -1.100 -9.446 -1.017 1.00 98.06 189 THR A N 1
ATOM 1561 C CA . THR A 1 189 ? 0.311 -9.360 -0.636 1.00 98.06 189 THR A CA 1
ATOM 1562 C C . THR A 1 189 ? 1.209 -9.885 -1.748 1.00 98.06 189 THR A C 1
ATOM 1564 O O . THR A 1 189 ? 2.245 -9.273 -2.010 1.00 98.06 189 THR A O 1
ATOM 1567 N N . LYS A 1 190 ? 0.803 -10.949 -2.455 1.00 97.00 190 LYS A N 1
ATOM 1568 C CA . LYS A 1 190 ? 1.539 -11.432 -3.625 1.00 97.00 190 LYS A CA 1
ATOM 1569 C C . LYS A 1 190 ? 1.604 -10.377 -4.727 1.00 97.00 190 LYS A C 1
ATOM 1571 O O . LYS A 1 190 ? 2.705 -10.059 -5.162 1.00 97.00 190 LYS A O 1
ATOM 1576 N N . LEU A 1 191 ? 0.467 -9.808 -5.140 1.00 97.81 191 LEU A N 1
ATOM 1577 C CA . LEU A 1 191 ? 0.430 -8.779 -6.192 1.00 97.81 191 LEU A CA 1
ATOM 1578 C C . LEU A 1 191 ? 1.348 -7.598 -5.862 1.00 97.81 191 LEU A C 1
ATOM 1580 O O . LEU A 1 191 ? 2.140 -7.164 -6.700 1.00 97.81 191 LEU A O 1
ATOM 1584 N N . TYR A 1 192 ? 1.264 -7.103 -4.627 1.00 98.19 192 TYR A N 1
ATOM 1585 C CA . TYR A 1 192 ? 2.073 -5.982 -4.166 1.00 98.19 192 TYR A CA 1
ATOM 1586 C C . TYR A 1 192 ? 3.571 -6.322 -4.171 1.00 98.19 192 TYR A C 1
ATOM 1588 O O . TYR A 1 192 ? 4.367 -5.614 -4.787 1.00 98.19 192 TYR A O 1
ATOM 1596 N N . CYS A 1 193 ? 3.973 -7.412 -3.514 1.00 96.38 193 CYS A N 1
ATOM 1597 C CA . CYS A 1 193 ? 5.384 -7.755 -3.347 1.00 96.38 193 CYS A CA 1
ATOM 1598 C C . CYS A 1 193 ? 6.046 -8.261 -4.636 1.00 96.38 193 CYS A C 1
ATOM 1600 O O . CYS A 1 193 ? 7.210 -7.930 -4.862 1.00 96.38 193 CYS A O 1
ATOM 1602 N N . ASP A 1 194 ? 5.323 -8.968 -5.512 1.00 95.81 194 ASP A N 1
ATOM 1603 C CA . ASP A 1 194 ? 5.837 -9.378 -6.825 1.00 95.81 194 ASP A CA 1
ATOM 1604 C C . ASP A 1 194 ? 6.248 -8.159 -7.658 1.00 95.81 194 ASP A C 1
ATOM 1606 O O . ASP A 1 194 ? 7.326 -8.143 -8.251 1.00 95.81 194 ASP A O 1
ATOM 1610 N N . ALA A 1 195 ? 5.434 -7.100 -7.658 1.00 96.00 195 ALA A N 1
ATOM 1611 C CA . ALA A 1 195 ? 5.738 -5.876 -8.392 1.00 96.00 195 ALA A CA 1
ATOM 1612 C C . ALA A 1 195 ? 7.024 -5.195 -7.890 1.00 96.00 195 ALA A C 1
ATOM 1614 O O . ALA A 1 195 ? 7.824 -4.704 -8.689 1.00 96.00 195 ALA A O 1
ATOM 1615 N N . PHE A 1 196 ? 7.263 -5.199 -6.574 1.00 94.62 196 PHE A N 1
ATOM 1616 C CA . PHE A 1 196 ? 8.509 -4.689 -5.994 1.00 94.62 196 PHE A CA 1
ATOM 1617 C C . PHE A 1 196 ? 9.704 -5.619 -6.225 1.00 94.62 196 PHE A C 1
ATOM 1619 O O . PHE A 1 196 ? 10.814 -5.131 -6.434 1.00 94.62 196 PHE A O 1
ATOM 1626 N N . GLN A 1 197 ? 9.498 -6.936 -6.234 1.00 91.56 197 GLN A N 1
ATOM 1627 C CA . GLN A 1 197 ? 10.548 -7.894 -6.570 1.00 91.56 197 GLN A CA 1
ATOM 1628 C C . GLN A 1 197 ? 11.002 -7.714 -8.026 1.00 91.56 197 GLN A C 1
ATOM 1630 O O . GLN A 1 197 ? 12.197 -7.679 -8.312 1.00 91.56 197 GLN A O 1
ATOM 1635 N N . LEU A 1 198 ? 10.057 -7.536 -8.950 1.00 91.44 198 LEU A N 1
ATOM 1636 C CA . LEU A 1 198 ? 10.345 -7.278 -10.361 1.00 91.44 198 LEU A CA 1
ATOM 1637 C C . LEU A 1 198 ? 11.007 -5.911 -10.570 1.00 91.44 198 LEU A C 1
ATOM 1639 O O . LEU A 1 198 ? 11.913 -5.794 -11.394 1.00 91.44 198 LEU A O 1
ATOM 1643 N N . TYR A 1 199 ? 10.631 -4.903 -9.776 1.00 90.56 199 TYR A N 1
ATOM 1644 C CA . TYR A 1 199 ? 11.302 -3.602 -9.759 1.00 90.56 199 TYR A CA 1
ATOM 1645 C C . TYR A 1 199 ? 12.789 -3.704 -9.397 1.00 90.56 199 TYR A C 1
ATOM 1647 O O . TYR A 1 199 ? 13.601 -2.986 -9.972 1.00 90.56 199 TYR A O 1
ATOM 1655 N N . VAL A 1 200 ? 13.183 -4.609 -8.500 1.00 87.31 200 VAL A N 1
ATOM 1656 C CA . VAL A 1 200 ? 14.605 -4.807 -8.158 1.00 87.31 200 VAL A CA 1
ATOM 1657 C C . VAL A 1 200 ? 15.312 -5.834 -9.039 1.00 87.31 200 VAL A C 1
ATOM 1659 O O . VAL A 1 200 ? 16.478 -6.121 -8.797 1.00 87.31 200 VAL A O 1
ATOM 1662 N N . THR A 1 201 ? 14.633 -6.384 -10.050 1.00 86.56 201 THR A N 1
ATOM 1663 C CA . THR A 1 201 ? 15.202 -7.388 -10.956 1.00 86.56 201 THR A CA 1
ATOM 1664 C C . THR A 1 201 ? 15.675 -6.710 -12.251 1.00 86.56 201 THR A C 1
ATOM 1666 O O . THR A 1 201 ? 14.846 -6.421 -13.127 1.00 86.56 201 THR A O 1
ATOM 1669 N N . PRO A 1 202 ? 16.982 -6.424 -12.407 1.00 84.94 202 PRO A N 1
ATOM 1670 C CA . PRO A 1 202 ? 17.519 -5.836 -13.629 1.00 84.94 202 PRO A CA 1
ATOM 1671 C C . PRO A 1 202 ? 17.355 -6.789 -14.821 1.00 84.94 202 PRO A C 1
ATOM 1673 O O . PRO A 1 202 ? 17.220 -8.004 -14.664 1.00 84.94 202 PRO A O 1
ATOM 1676 N N . LYS A 1 203 ? 17.375 -6.255 -16.050 1.00 85.75 203 LYS A N 1
ATOM 1677 C CA . LYS A 1 203 ? 17.195 -7.072 -17.269 1.00 85.75 203 LYS A CA 1
ATOM 1678 C C . LYS A 1 203 ? 18.272 -8.153 -17.407 1.00 85.75 203 LYS A C 1
ATOM 1680 O O . LYS A 1 203 ? 18.038 -9.177 -18.047 1.00 85.75 203 LYS A O 1
ATOM 1685 N N . GLU A 1 204 ? 19.451 -7.931 -16.831 1.00 84.88 204 GLU A N 1
ATOM 1686 C CA . GLU A 1 204 ? 20.595 -8.839 -16.800 1.00 84.88 204 GLU A CA 1
ATOM 1687 C C . GLU A 1 204 ? 20.275 -10.147 -16.062 1.00 84.88 204 GLU A C 1
ATOM 1689 O O . GLU A 1 204 ? 20.730 -11.197 -16.517 1.00 84.88 204 GLU A O 1
ATOM 1694 N N . ASP A 1 205 ? 19.400 -10.102 -15.057 1.00 84.12 205 ASP A N 1
ATOM 1695 C CA . ASP A 1 205 ? 19.058 -11.248 -14.203 1.00 84.12 205 ASP A CA 1
ATOM 1696 C C . ASP A 1 205 ? 18.018 -12.185 -14.838 1.00 84.12 205 ASP A C 1
ATOM 1698 O O . ASP A 1 205 ? 17.831 -13.320 -14.401 1.00 84.12 205 ASP A O 1
ATOM 1702 N N . TYR A 1 206 ? 17.367 -11.760 -15.925 1.00 82.88 206 TYR A N 1
ATOM 1703 C CA . TYR A 1 206 ? 16.468 -12.621 -16.691 1.00 82.88 206 TYR A CA 1
ATOM 1704 C C . TYR A 1 206 ? 17.278 -13.651 -17.485 1.00 82.88 206 TYR A C 1
ATOM 1706 O O . TYR A 1 206 ? 18.059 -13.280 -18.369 1.00 82.88 206 TYR A O 1
ATOM 1714 N N . THR A 1 207 ? 17.055 -14.943 -17.227 1.00 84.12 207 THR A N 1
ATOM 1715 C CA . THR A 1 207 ? 17.669 -16.037 -18.002 1.00 84.12 207 THR A CA 1
ATOM 1716 C C . THR A 1 207 ? 17.210 -16.017 -19.461 1.00 84.12 207 THR A C 1
ATOM 1718 O O . THR A 1 207 ? 18.027 -16.168 -20.366 1.00 84.12 207 THR A O 1
ATOM 1721 N N . ASP A 1 208 ? 15.917 -15.772 -19.694 1.00 85.56 208 ASP A N 1
ATOM 1722 C CA . ASP A 1 208 ? 15.362 -15.524 -21.024 1.00 85.56 208 ASP A CA 1
ATOM 1723 C C . ASP A 1 208 ? 15.102 -14.025 -21.217 1.00 85.56 208 ASP A C 1
ATOM 1725 O O . ASP A 1 208 ? 14.181 -13.443 -20.638 1.00 85.56 208 ASP A O 1
ATOM 1729 N N . LYS A 1 209 ? 15.908 -13.392 -22.078 1.00 86.56 209 LYS A N 1
ATOM 1730 C CA . LYS A 1 209 ? 15.784 -11.962 -22.394 1.00 86.56 209 LYS A CA 1
ATOM 1731 C C . LYS A 1 209 ? 14.466 -11.608 -23.086 1.00 86.56 209 LYS A C 1
ATOM 1733 O O . LYS A 1 209 ? 14.075 -10.443 -23.062 1.00 86.56 209 LYS A O 1
ATOM 1738 N N . SER A 1 210 ? 13.755 -12.578 -23.662 1.00 87.75 210 SER A N 1
ATOM 1739 C CA . SER A 1 210 ? 12.450 -12.356 -24.290 1.00 87.75 210 SER A CA 1
ATOM 1740 C C . SER A 1 210 ? 11.342 -12.001 -23.284 1.00 87.75 210 SER A C 1
ATOM 1742 O O . SER A 1 210 ? 10.333 -11.401 -23.684 1.00 87.75 210 SER A O 1
ATOM 1744 N N . LEU A 1 211 ? 11.550 -12.326 -21.999 1.00 87.88 211 LEU A N 1
ATOM 1745 C CA . LEU A 1 211 ? 10.610 -12.124 -20.891 1.00 87.88 211 LEU A CA 1
ATOM 1746 C C . LEU A 1 211 ? 10.767 -10.777 -20.172 1.00 87.88 211 LEU A C 1
ATOM 1748 O O . LEU A 1 211 ? 9.904 -10.412 -19.369 1.00 87.88 211 LEU A O 1
ATOM 1752 N N . VAL A 1 212 ? 11.840 -10.030 -20.447 1.00 88.19 212 VAL A N 1
ATOM 1753 C CA . VAL A 1 212 ? 12.100 -8.728 -19.812 1.00 88.19 212 VAL A CA 1
ATOM 1754 C C . VAL A 1 212 ? 10.887 -7.814 -19.997 1.00 88.19 212 VAL A C 1
ATOM 1756 O O . VAL A 1 212 ? 10.398 -7.632 -21.112 1.00 88.19 212 VAL A O 1
ATOM 1759 N N . GLY A 1 213 ? 10.381 -7.263 -18.890 1.00 85.38 213 GLY A N 1
ATOM 1760 C CA . GLY A 1 213 ? 9.233 -6.354 -18.888 1.00 85.38 213 GLY A CA 1
ATOM 1761 C C . GLY A 1 213 ? 7.884 -6.981 -19.264 1.00 85.38 213 GLY A C 1
ATOM 1762 O O . GLY A 1 213 ? 6.937 -6.231 -19.495 1.00 85.38 213 GLY A O 1
ATOM 1763 N N . LYS A 1 214 ? 7.775 -8.315 -19.338 1.00 89.19 214 LYS A N 1
ATOM 1764 C CA . LYS A 1 214 ? 6.519 -9.031 -19.651 1.00 89.19 214 LYS A CA 1
ATOM 1765 C C . LYS A 1 214 ? 5.998 -9.895 -18.508 1.00 89.19 214 LYS A C 1
ATOM 1767 O O . LYS A 1 214 ? 4.900 -10.434 -18.604 1.00 89.19 214 LYS A O 1
ATOM 1772 N N . VAL A 1 215 ? 6.778 -10.046 -17.446 1.00 88.44 215 VAL A N 1
ATOM 1773 C CA . VAL A 1 215 ? 6.431 -10.877 -16.293 1.00 88.44 215 VAL A CA 1
ATOM 1774 C C . VAL A 1 215 ? 5.786 -10.005 -15.228 1.00 88.44 215 VAL A C 1
ATOM 1776 O O . VAL A 1 215 ? 6.248 -8.895 -14.979 1.00 88.44 215 VAL A O 1
ATOM 1779 N N . SER A 1 216 ? 4.720 -10.507 -14.609 1.00 87.44 216 SER A N 1
ATOM 1780 C CA . SER A 1 216 ? 3.954 -9.792 -13.582 1.00 87.44 216 SER A CA 1
ATOM 1781 C C . SER A 1 216 ? 3.834 -10.558 -12.264 1.00 87.44 216 SER A C 1
ATOM 1783 O O . SER A 1 216 ? 3.125 -10.108 -11.371 1.00 87.44 216 SER A O 1
ATOM 1785 N N . PHE A 1 217 ? 4.472 -11.726 -12.151 1.00 88.81 217 PHE A N 1
ATOM 1786 C CA . PHE A 1 217 ? 4.442 -12.553 -10.949 1.00 88.81 217 PHE A CA 1
ATOM 1787 C C . PHE A 1 217 ? 5.751 -13.314 -10.755 1.00 88.81 217 PHE A C 1
ATOM 1789 O O . PHE A 1 217 ? 6.457 -13.630 -11.713 1.00 88.81 217 PHE A O 1
ATOM 1796 N N . THR A 1 218 ? 6.060 -13.624 -9.501 1.00 88.00 218 THR A N 1
ATOM 1797 C CA . THR A 1 218 ? 7.221 -14.436 -9.120 1.00 88.00 218 THR A CA 1
ATOM 1798 C C . THR A 1 218 ? 6.783 -15.811 -8.612 1.00 88.00 218 THR A C 1
ATOM 1800 O O . THR A 1 218 ? 5.587 -16.076 -8.445 1.00 88.00 218 THR A O 1
ATOM 1803 N N . GLY A 1 219 ? 7.752 -16.686 -8.331 1.00 85.62 219 GLY A N 1
ATOM 1804 C CA . GLY A 1 219 ? 7.510 -17.980 -7.689 1.00 85.62 219 GLY A CA 1
ATOM 1805 C C . GLY A 1 219 ? 7.086 -17.915 -6.213 1.00 85.62 219 GLY A C 1
ATOM 1806 O O . GLY A 1 219 ? 6.674 -18.943 -5.680 1.00 85.62 219 GLY A O 1
ATOM 1807 N N . TYR A 1 220 ? 7.157 -16.754 -5.551 1.00 86.56 220 TYR A N 1
ATOM 1808 C CA . TYR A 1 220 ? 6.769 -16.607 -4.141 1.00 86.56 220 TYR A CA 1
ATOM 1809 C C . TYR A 1 220 ? 5.249 -16.583 -3.971 1.00 86.56 220 TYR A C 1
ATOM 1811 O O . TYR A 1 220 ? 4.529 -15.969 -4.762 1.00 86.56 220 TYR A O 1
ATOM 1819 N N . SER A 1 221 ? 4.742 -17.225 -2.921 1.00 93.31 221 SER A N 1
ATOM 1820 C CA . SER A 1 221 ? 3.349 -17.056 -2.496 1.00 93.31 221 SER A CA 1
ATOM 1821 C C . SER A 1 221 ? 3.173 -15.781 -1.665 1.00 93.31 221 SER A C 1
ATOM 1823 O O . SER A 1 221 ? 4.141 -15.212 -1.152 1.00 93.31 221 SER A O 1
ATOM 1825 N N . GLY A 1 222 ? 1.930 -15.335 -1.480 1.00 94.19 222 GLY A N 1
ATOM 1826 C CA . GLY A 1 222 ? 1.653 -14.252 -0.540 1.00 94.19 222 GLY A CA 1
ATOM 1827 C C . GLY A 1 222 ? 1.995 -14.644 0.895 1.00 94.19 222 GLY A C 1
ATOM 1828 O O . GLY A 1 222 ? 2.541 -13.833 1.634 1.00 94.19 222 GLY A O 1
ATOM 1829 N N . ALA A 1 223 ? 1.763 -15.902 1.275 1.00 94.12 223 ALA A N 1
ATOM 1830 C CA . ALA A 1 223 ? 2.142 -16.455 2.570 1.00 94.12 223 ALA A CA 1
ATOM 1831 C C . ALA A 1 223 ? 3.657 -16.361 2.836 1.00 94.12 223 ALA A C 1
ATOM 1833 O O . ALA A 1 223 ? 4.059 -16.040 3.960 1.00 94.12 223 ALA A O 1
ATOM 1834 N N . ASP A 1 224 ? 4.494 -16.572 1.813 1.00 92.06 224 ASP A N 1
ATOM 1835 C CA . ASP A 1 224 ? 5.946 -16.388 1.924 1.00 92.06 224 ASP A CA 1
ATOM 1836 C C . ASP A 1 224 ? 6.283 -14.927 2.246 1.00 92.06 224 ASP A C 1
ATOM 1838 O O . ASP A 1 224 ? 6.997 -14.646 3.213 1.00 92.06 224 ASP A O 1
ATOM 1842 N N . TYR A 1 225 ? 5.701 -13.981 1.504 1.00 93.44 225 TYR A N 1
ATOM 1843 C CA . TYR A 1 225 ? 5.889 -12.552 1.756 1.00 93.44 225 TYR A CA 1
ATOM 1844 C C . TYR A 1 225 ? 5.346 -12.110 3.119 1.00 93.44 225 TYR A C 1
ATOM 1846 O O . TYR A 1 225 ? 6.014 -11.359 3.828 1.00 93.44 225 TYR A O 1
ATOM 1854 N N . ILE A 1 226 ? 4.187 -12.616 3.542 1.00 94.69 226 ILE A N 1
ATOM 1855 C CA . ILE A 1 226 ? 3.609 -12.358 4.868 1.00 94.69 226 ILE A CA 1
ATOM 1856 C C . ILE A 1 226 ? 4.569 -12.818 5.969 1.00 94.69 226 ILE A C 1
ATOM 1858 O O . ILE A 1 226 ? 4.789 -12.104 6.952 1.00 94.69 226 ILE A O 1
ATOM 1862 N N . LYS A 1 227 ? 5.179 -13.998 5.816 1.00 91.38 227 LYS A N 1
ATOM 1863 C CA . LYS A 1 227 ? 6.181 -14.494 6.763 1.00 91.38 227 LYS A CA 1
ATOM 1864 C C . LYS A 1 227 ? 7.387 -13.556 6.830 1.00 91.38 227 LYS A C 1
ATOM 1866 O O . LYS A 1 227 ? 7.845 -13.248 7.932 1.00 91.38 227 LYS A O 1
ATOM 1871 N N . LEU A 1 228 ? 7.878 -13.064 5.693 1.00 89.62 228 LEU A N 1
ATOM 1872 C CA . LEU A 1 228 ? 9.005 -12.122 5.631 1.00 89.62 228 LEU A CA 1
ATOM 1873 C C . LEU A 1 228 ? 8.666 -10.771 6.277 1.00 89.62 228 LEU A C 1
ATOM 1875 O O . LEU A 1 228 ? 9.406 -10.302 7.145 1.00 89.62 228 LEU A O 1
ATOM 1879 N N . ILE A 1 229 ? 7.508 -10.195 5.938 1.00 91.25 229 ILE A N 1
ATOM 1880 C CA . ILE A 1 229 ? 6.998 -8.956 6.544 1.00 91.25 229 ILE A CA 1
ATOM 1881 C C . ILE A 1 229 ? 6.936 -9.099 8.063 1.00 91.25 229 ILE A C 1
ATOM 1883 O O . ILE A 1 229 ? 7.339 -8.185 8.779 1.00 91.25 229 ILE A O 1
ATOM 1887 N N . ASN A 1 230 ? 6.508 -10.252 8.581 1.00 88.19 230 ASN A N 1
ATOM 1888 C CA . ASN A 1 230 ? 6.406 -10.481 10.019 1.00 88.19 230 ASN A CA 1
ATOM 1889 C C . ASN A 1 230 ? 7.762 -10.703 10.711 1.00 88.19 230 ASN A C 1
ATOM 1891 O O . ASN A 1 230 ? 7.933 -10.263 11.849 1.00 88.19 230 ASN A O 1
ATOM 1895 N N . THR A 1 231 ? 8.752 -11.301 10.044 1.00 75.88 231 THR A N 1
ATOM 1896 C CA . THR A 1 231 ? 9.943 -11.852 10.720 1.00 75.88 231 THR A CA 1
ATOM 1897 C C . THR A 1 231 ? 11.149 -10.921 10.891 1.00 75.88 231 THR A C 1
ATOM 1899 O O . THR A 1 231 ? 12.066 -11.309 11.602 1.00 75.88 231 THR A O 1
ATOM 1902 N N . ASN A 1 232 ? 11.188 -9.693 10.351 1.00 56.91 232 ASN A N 1
ATOM 1903 C CA . ASN A 1 232 ? 12.359 -8.781 10.473 1.00 56.91 232 ASN A CA 1
ATOM 1904 C C . ASN A 1 232 ? 13.706 -9.381 9.989 1.00 56.91 232 ASN A C 1
ATOM 1906 O O . ASN A 1 232 ? 14.755 -8.777 10.210 1.00 56.91 232 ASN A O 1
ATOM 1910 N N . LEU A 1 233 ? 13.710 -10.553 9.346 1.00 48.00 233 LEU A N 1
ATOM 1911 C CA . LEU A 1 233 ? 14.932 -11.245 8.945 1.00 48.00 233 LEU A CA 1
ATOM 1912 C C . LEU A 1 233 ? 15.542 -10.551 7.722 1.00 48.00 233 LEU A C 1
ATOM 1914 O O . LEU A 1 233 ? 14.983 -10.598 6.634 1.00 48.00 233 LEU A O 1
ATOM 1918 N N . THR A 1 234 ? 16.711 -9.934 7.902 1.00 41.28 234 THR A N 1
ATOM 1919 C CA . THR A 1 234 ? 17.505 -9.276 6.845 1.00 41.28 234 THR A CA 1
ATOM 1920 C C . THR A 1 234 ? 18.406 -10.234 6.059 1.00 41.28 234 THR A C 1
ATOM 1922 O O . THR A 1 234 ? 19.167 -9.791 5.207 1.00 41.28 234 THR A O 1
ATOM 1925 N N . ASN A 1 235 ? 18.356 -11.539 6.338 1.00 37.56 235 ASN A N 1
ATOM 1926 C CA . ASN A 1 235 ? 19.303 -12.520 5.802 1.00 37.56 235 ASN A CA 1
ATOM 1927 C C . ASN A 1 235 ? 18.606 -13.533 4.891 1.00 37.56 235 ASN A C 1
ATOM 1929 O O . ASN A 1 235 ? 18.596 -14.729 5.177 1.00 37.56 235 ASN A O 1
ATOM 1933 N N . PHE A 1 236 ? 18.025 -13.053 3.794 1.00 42.59 236 PHE A N 1
ATOM 1934 C CA . PHE A 1 236 ? 17.702 -13.911 2.659 1.00 42.59 236 PHE A CA 1
ATOM 1935 C C . PHE A 1 236 ? 18.722 -13.664 1.550 1.00 42.59 236 PHE A C 1
ATOM 1937 O O . PHE A 1 236 ? 18.779 -12.587 0.966 1.00 42.59 236 PHE A O 1
ATOM 1944 N N . THR A 1 237 ? 19.537 -14.673 1.255 1.00 40.22 237 THR A N 1
ATOM 1945 C CA . THR A 1 237 ? 20.207 -14.784 -0.041 1.00 40.22 237 THR A CA 1
ATOM 1946 C C . THR A 1 237 ? 19.219 -15.456 -0.987 1.00 40.22 237 THR A C 1
ATOM 1948 O O . THR A 1 237 ? 18.944 -16.646 -0.843 1.00 40.22 237 THR A O 1
ATOM 1951 N N . MET A 1 238 ? 18.635 -14.687 -1.903 1.00 44.91 238 MET A N 1
ATOM 1952 C CA . MET A 1 238 ? 17.711 -15.196 -2.918 1.00 44.91 238 MET A CA 1
ATOM 1953 C C . MET A 1 238 ? 18.503 -15.985 -3.968 1.00 44.91 238 MET A C 1
ATOM 1955 O O . MET A 1 238 ? 18.996 -15.415 -4.938 1.00 44.91 238 MET A O 1
ATOM 1959 N N . SER A 1 239 ? 18.664 -17.292 -3.768 1.00 39.34 239 SER A N 1
ATOM 1960 C CA . SER A 1 239 ? 18.933 -18.215 -4.870 1.00 39.34 239 SER A CA 1
ATOM 1961 C C . SER A 1 239 ? 17.588 -18.679 -5.426 1.00 39.34 239 SER A C 1
ATOM 1963 O O . SER A 1 239 ? 16.796 -19.262 -4.689 1.00 39.34 239 SER A O 1
ATOM 1965 N N . ASP A 1 240 ? 17.376 -18.402 -6.713 1.00 37.53 240 ASP A N 1
ATOM 1966 C CA . ASP A 1 240 ? 16.284 -18.864 -7.581 1.00 37.53 240 ASP A CA 1
ATOM 1967 C C . ASP A 1 240 ? 15.003 -18.005 -7.592 1.00 37.53 240 ASP A C 1
ATOM 1969 O O . ASP A 1 240 ? 13.927 -18.417 -7.157 1.00 37.53 240 ASP A O 1
ATOM 1973 N N . ILE A 1 241 ? 15.084 -16.818 -8.216 1.00 44.66 241 ILE A N 1
ATOM 1974 C CA . ILE A 1 241 ? 13.894 -16.178 -8.800 1.00 44.66 241 ILE A CA 1
ATOM 1975 C C . ILE A 1 241 ? 13.407 -17.087 -9.938 1.00 44.66 241 ILE A C 1
ATOM 1977 O O . ILE A 1 241 ? 13.899 -17.024 -11.064 1.00 44.66 241 ILE A O 1
ATOM 1981 N N . TYR A 1 242 ? 12.425 -17.944 -9.659 1.00 44.31 242 TYR A N 1
ATOM 1982 C CA . TYR A 1 242 ? 11.687 -18.634 -10.712 1.00 44.31 242 TYR A CA 1
ATOM 1983 C C . TYR A 1 242 ? 10.714 -17.625 -11.342 1.00 44.31 242 TYR A C 1
ATOM 1985 O O . TYR A 1 242 ? 9.600 -17.410 -10.863 1.00 44.31 242 TYR A O 1
ATOM 1993 N N . ILE A 1 243 ? 11.196 -16.927 -12.372 1.00 50.59 243 ILE A N 1
ATOM 1994 C CA . ILE A 1 243 ? 10.408 -16.037 -13.227 1.00 50.59 243 ILE A CA 1
ATOM 1995 C C . ILE A 1 243 ? 9.511 -16.940 -14.092 1.00 50.59 243 ILE A C 1
ATOM 1997 O O . ILE A 1 243 ? 9.952 -17.456 -15.118 1.00 50.59 243 ILE A O 1
ATOM 2001 N N . GLU A 1 244 ? 8.279 -17.218 -13.652 1.00 43.72 244 GLU A N 1
ATOM 2002 C CA . GLU A 1 244 ? 7.340 -18.026 -14.444 1.00 43.72 244 GLU A CA 1
ATOM 2003 C C . GLU A 1 244 ? 6.764 -17.222 -15.626 1.00 43.72 244 GLU A C 1
ATOM 2005 O O . GLU A 1 244 ? 6.383 -16.059 -15.506 1.00 43.72 244 GLU A O 1
ATOM 2010 N N . ASP A 1 245 ? 6.666 -17.882 -16.782 1.00 43.00 245 ASP A N 1
ATOM 2011 C CA . ASP A 1 245 ? 6.073 -17.347 -18.010 1.00 43.00 245 ASP A CA 1
ATOM 2012 C C . ASP A 1 245 ? 4.536 -17.158 -17.868 1.00 43.00 245 ASP A C 1
ATOM 2014 O O . ASP A 1 245 ? 3.820 -18.128 -17.565 1.00 43.00 245 ASP A O 1
ATOM 2018 N N . PRO A 1 246 ? 3.981 -15.955 -18.138 1.00 41.62 246 PRO A N 1
ATOM 2019 C CA . PRO A 1 246 ? 2.533 -15.702 -18.136 1.00 41.62 246 PRO A CA 1
ATOM 2020 C C . PRO A 1 246 ? 1.733 -16.598 -19.101 1.00 41.62 246 PRO A C 1
ATOM 2022 O O . PRO A 1 246 ? 0.583 -16.944 -18.810 1.00 41.62 246 PRO A O 1
ATOM 2025 N N . VAL A 1 247 ? 2.324 -17.061 -20.208 1.00 35.12 247 VAL A N 1
ATOM 2026 C CA . VAL A 1 247 ? 1.662 -17.942 -21.189 1.00 35.12 247 VAL A CA 1
ATOM 2027 C C . VAL A 1 247 ? 1.558 -19.386 -20.675 1.00 35.12 247 VAL A C 1
ATOM 2029 O O . VAL A 1 247 ? 0.634 -20.129 -21.038 1.00 35.12 247 VAL A O 1
ATOM 2032 N N . VAL A 1 248 ? 2.450 -19.795 -19.768 1.00 36.88 248 VAL A N 1
ATOM 2033 C CA . VAL A 1 248 ? 2.416 -21.126 -19.144 1.00 36.88 248 VAL A CA 1
ATOM 2034 C C . VAL A 1 248 ? 1.383 -21.180 -18.015 1.00 36.88 248 VAL A C 1
ATOM 2036 O O . VAL A 1 248 ? 0.734 -22.215 -17.861 1.00 36.88 248 VAL A O 1
ATOM 2039 N N . SER A 1 249 ? 1.143 -20.074 -17.300 1.00 40.06 249 SER A N 1
ATOM 2040 C CA . SER A 1 249 ? 0.107 -19.950 -16.257 1.00 40.06 249 SER A CA 1
ATOM 2041 C C . SER A 1 249 ? -1.313 -20.163 -16.807 1.00 40.06 249 SER A C 1
ATOM 2043 O O . SER A 1 249 ? -2.030 -21.060 -16.346 1.00 40.06 249 SER A O 1
ATOM 2045 N N . ALA A 1 250 ? -1.688 -19.460 -17.883 1.00 31.80 250 ALA A N 1
ATOM 2046 C CA . ALA A 1 250 ? -2.999 -19.624 -18.520 1.00 31.80 250 ALA A CA 1
ATOM 2047 C C . ALA A 1 250 ? -3.211 -21.055 -19.058 1.00 31.80 250 ALA A C 1
ATOM 2049 O O . ALA A 1 250 ? -4.299 -21.629 -18.949 1.00 31.80 250 ALA A O 1
ATOM 2050 N N . ASN A 1 251 ? -2.145 -21.685 -19.565 1.00 30.83 251 ASN A N 1
ATOM 2051 C CA . ASN A 1 251 ? -2.178 -23.064 -20.048 1.00 30.83 251 ASN A CA 1
ATOM 2052 C C . ASN A 1 251 ? -2.134 -24.116 -18.922 1.00 30.83 251 ASN A C 1
ATOM 2054 O O . ASN A 1 251 ? -2.735 -25.180 -19.079 1.00 30.83 251 ASN A O 1
ATOM 2058 N N . LYS A 1 252 ? -1.488 -23.847 -17.776 1.00 32.47 252 LYS A N 1
ATOM 2059 C CA . LYS A 1 252 ? -1.528 -24.698 -16.570 1.00 32.47 252 LYS A CA 1
ATOM 2060 C C . LYS A 1 252 ? -2.916 -24.654 -15.937 1.00 32.47 252 LYS A C 1
ATOM 2062 O O . LYS A 1 252 ? -3.449 -25.722 -15.654 1.00 32.47 252 LYS A O 1
ATOM 2067 N N . ILE A 1 253 ? -3.527 -23.476 -15.785 1.00 33.00 253 ILE A N 1
ATOM 2068 C CA . ILE A 1 253 ? -4.885 -23.309 -15.234 1.00 33.00 253 ILE A CA 1
ATOM 2069 C C . ILE A 1 253 ? -5.920 -23.955 -16.168 1.00 33.00 253 ILE A C 1
ATOM 2071 O O . ILE A 1 253 ? -6.713 -24.785 -15.724 1.00 33.00 253 ILE A O 1
ATOM 2075 N N . SER A 1 254 ? -5.829 -23.716 -17.482 1.00 29.64 254 SER A N 1
ATOM 2076 C CA . SER A 1 254 ? -6.678 -24.364 -18.497 1.00 29.64 254 SER A CA 1
ATOM 2077 C C . SER A 1 254 ? -6.517 -25.892 -18.529 1.00 29.64 254 SER A C 1
ATOM 2079 O O . SER A 1 254 ? -7.506 -26.623 -18.625 1.00 29.64 254 SER A O 1
ATOM 2081 N N . ARG A 1 255 ? -5.290 -26.419 -18.375 1.00 29.31 255 ARG A N 1
ATOM 2082 C CA . ARG A 1 255 ? -5.044 -27.871 -18.272 1.00 29.31 255 ARG A CA 1
ATOM 2083 C C . ARG A 1 255 ? -5.488 -28.461 -16.933 1.00 29.31 255 ARG A C 1
ATOM 2085 O O . ARG A 1 255 ? -5.903 -29.617 -16.929 1.00 29.31 255 ARG A O 1
ATOM 2092 N N . LYS A 1 256 ? -5.436 -27.711 -15.824 1.00 30.50 256 LYS A N 1
ATOM 2093 C CA . LYS A 1 256 ? -5.922 -28.142 -14.498 1.00 30.50 256 LYS A CA 1
ATOM 2094 C C . LYS A 1 256 ? -7.451 -28.221 -14.486 1.00 30.50 256 LYS A C 1
ATOM 2096 O O . LYS A 1 256 ? -7.991 -29.233 -14.055 1.00 30.50 256 LYS A O 1
ATOM 2101 N N . ILE A 1 257 ? -8.126 -27.242 -15.095 1.00 33.94 257 ILE A N 1
ATOM 2102 C CA . ILE A 1 257 ? -9.580 -27.242 -15.314 1.00 33.94 257 ILE A CA 1
ATOM 2103 C C . ILE A 1 257 ? -9.974 -28.377 -16.278 1.00 33.94 257 ILE A C 1
ATOM 2105 O O . ILE A 1 257 ? -10.830 -29.190 -15.951 1.00 33.94 257 ILE A O 1
ATOM 2109 N N . LYS A 1 258 ? -9.281 -28.557 -17.412 1.00 28.61 258 LYS A N 1
ATOM 2110 C CA . LYS A 1 258 ? -9.567 -29.674 -18.339 1.00 28.61 258 LYS A CA 1
ATOM 2111 C C . LYS A 1 258 ? -9.253 -31.067 -17.771 1.00 28.61 258 LYS A C 1
ATOM 2113 O O . LYS A 1 258 ? -9.872 -32.032 -18.214 1.00 28.61 258 LYS A O 1
ATOM 2118 N N . LYS A 1 259 ? -8.324 -31.199 -16.812 1.00 30.78 259 LYS A N 1
ATOM 2119 C CA . LYS A 1 259 ? -8.075 -32.463 -16.088 1.00 30.78 259 LYS A CA 1
ATOM 2120 C C . LYS A 1 259 ? -9.120 -32.749 -15.009 1.00 30.78 259 LYS A C 1
ATOM 2122 O O . LYS A 1 259 ? -9.372 -33.922 -14.758 1.00 30.78 259 LYS A O 1
ATOM 2127 N N . LEU A 1 260 ? -9.747 -31.724 -14.429 1.00 32.19 260 LEU A N 1
ATOM 2128 C CA . LEU A 1 260 ? -10.876 -31.886 -13.505 1.00 32.19 260 LEU A CA 1
ATOM 2129 C C . LEU A 1 260 ? -12.161 -32.345 -14.222 1.00 32.19 260 LEU A C 1
ATOM 2131 O O . LEU A 1 260 ? -12.963 -33.044 -13.620 1.00 32.19 260 LEU A O 1
ATOM 2135 N N . PHE A 1 261 ? -12.312 -32.064 -15.523 1.00 33.91 261 PHE A N 1
ATOM 2136 C CA . PHE A 1 261 ? -13.505 -32.434 -16.309 1.00 33.91 261 PHE A CA 1
ATOM 2137 C C . PHE A 1 261 ? -13.345 -33.661 -17.227 1.00 33.91 261 PHE A C 1
ATOM 2139 O O . PHE A 1 261 ? -14.152 -33.878 -18.130 1.00 33.91 261 PHE A O 1
ATOM 2146 N N . LYS A 1 262 ? -12.324 -34.503 -17.021 1.00 35.62 262 LYS A N 1
ATOM 2147 C CA . LYS A 1 262 ? -12.189 -35.786 -17.737 1.00 35.62 262 LYS A CA 1
ATOM 2148 C C . LYS A 1 262 ? -11.917 -36.951 -16.785 1.00 35.62 262 LYS A C 1
ATOM 2150 O O . LYS A 1 262 ? -10.850 -37.559 -16.835 1.00 35.62 262 LYS A O 1
ATOM 2155 N N . LYS A 1 263 ? -12.915 -37.301 -15.968 1.00 31.52 263 LYS A N 1
ATOM 2156 C CA . LYS A 1 263 ? -13.268 -38.696 -15.650 1.00 31.52 263 LYS A CA 1
ATOM 2157 C C . LYS A 1 263 ? -14.618 -38.765 -14.916 1.00 31.52 263 LYS A C 1
ATOM 2159 O O . LYS A 1 263 ? -14.684 -38.427 -13.748 1.00 31.52 263 LYS A O 1
ATOM 2164 N N . LYS A 1 264 ? -15.605 -39.258 -15.676 1.00 29.98 264 LYS A N 1
ATOM 2165 C CA . LYS A 1 264 ? -16.785 -40.066 -15.322 1.00 29.98 264 LYS A CA 1
ATOM 2166 C C . LYS A 1 264 ? -17.767 -39.547 -14.262 1.00 29.98 264 LYS A C 1
ATOM 2168 O O . LYS A 1 264 ? -17.447 -39.519 -13.085 1.00 29.98 264 LYS A O 1
ATOM 2173 N N . ASP A 1 265 ? -18.957 -39.217 -14.772 1.00 41.41 265 ASP A N 1
ATOM 2174 C CA . ASP A 1 265 ? -20.293 -39.562 -14.271 1.00 41.41 265 ASP A CA 1
ATOM 2175 C C . ASP A 1 265 ? -20.397 -39.947 -12.794 1.00 41.41 265 ASP A C 1
ATOM 2177 O O . ASP A 1 265 ? -19.951 -41.020 -12.408 1.00 41.41 265 ASP A O 1
ATOM 2181 N N . ASP A 1 266 ? -21.069 -39.084 -12.034 1.00 30.20 266 ASP A N 1
ATOM 2182 C CA . ASP A 1 266 ? -22.281 -39.457 -11.300 1.00 30.20 266 ASP A CA 1
ATOM 2183 C C . ASP A 1 266 ? -23.141 -38.190 -11.157 1.00 30.20 266 ASP A C 1
ATOM 2185 O O . ASP A 1 266 ? -22.995 -37.369 -10.252 1.00 30.20 266 ASP A O 1
ATOM 2189 N N . SER A 1 267 ? -24.005 -37.972 -12.150 1.00 40.88 267 SER A N 1
ATOM 2190 C CA . SER A 1 267 ? -25.178 -37.117 -11.994 1.00 40.88 267 SER A CA 1
ATOM 2191 C C . SER A 1 267 ? -26.187 -37.842 -11.104 1.00 40.88 267 SER A C 1
ATOM 2193 O O . SER A 1 267 ? -26.370 -39.042 -11.295 1.00 40.88 267 SER A O 1
ATOM 2195 N N . ILE A 1 268 ? -26.910 -37.087 -10.272 1.00 42.78 268 ILE A N 1
ATOM 2196 C CA . ILE A 1 268 ? -27.975 -37.493 -9.327 1.00 42.78 268 ILE A CA 1
ATOM 2197 C C . ILE A 1 268 ? -27.482 -37.569 -7.871 1.00 42.78 268 ILE A C 1
ATOM 2199 O O . ILE A 1 268 ? -27.452 -38.640 -7.288 1.00 42.78 268 ILE A O 1
ATOM 2203 N N . GLU A 1 269 ? -27.158 -36.423 -7.253 1.00 34.41 269 GLU A N 1
ATOM 2204 C CA . GLU A 1 269 ? -27.388 -36.228 -5.799 1.00 34.41 269 GLU A CA 1
ATOM 2205 C C . GLU A 1 269 ? -27.299 -34.767 -5.296 1.00 34.41 269 GLU A C 1
ATOM 2207 O O . GLU A 1 269 ? -26.988 -34.522 -4.138 1.00 34.41 269 GLU A O 1
ATOM 2212 N N . ILE A 1 270 ? -27.591 -33.756 -6.131 1.00 34.28 270 ILE A N 1
ATOM 2213 C CA . ILE A 1 270 ? -27.572 -32.337 -5.690 1.00 34.28 270 ILE A CA 1
ATOM 2214 C C . ILE A 1 270 ? -28.959 -31.667 -5.762 1.00 34.28 270 ILE A C 1
ATOM 2216 O O . ILE A 1 270 ? -29.238 -30.742 -5.004 1.00 34.28 270 ILE A O 1
ATOM 2220 N N . GLU A 1 271 ? -29.907 -32.193 -6.544 1.00 32.72 271 GLU A N 1
ATOM 2221 C CA . GLU A 1 271 ? -31.273 -31.634 -6.621 1.00 32.72 271 GLU A CA 1
ATOM 2222 C C . GLU A 1 271 ? -32.204 -32.047 -5.466 1.00 32.72 271 GLU A C 1
ATOM 2224 O O . GLU A 1 271 ? -33.296 -31.498 -5.331 1.00 32.72 271 GLU A O 1
ATOM 2229 N N . LYS A 1 272 ? -31.784 -32.962 -4.580 1.00 38.03 272 LYS A N 1
ATOM 2230 C CA . LYS A 1 272 ? -32.608 -33.409 -3.440 1.00 38.03 272 LYS A CA 1
ATOM 2231 C C . LYS A 1 272 ? -32.366 -32.635 -2.137 1.00 38.03 272 LYS A C 1
ATOM 2233 O O . LYS A 1 272 ? -33.163 -32.760 -1.221 1.00 38.03 272 LYS A O 1
ATOM 2238 N N . MET A 1 273 ? -31.325 -31.798 -2.064 1.00 34.19 273 MET A N 1
ATOM 2239 C CA . MET A 1 273 ? -31.053 -30.934 -0.898 1.00 34.19 273 MET A CA 1
ATOM 2240 C C . MET A 1 273 ? -31.559 -29.490 -1.065 1.00 34.19 273 MET A C 1
ATOM 2242 O O . MET A 1 273 ? -31.491 -28.711 -0.119 1.00 34.19 273 MET A O 1
ATOM 2246 N N . LEU A 1 274 ? -32.094 -29.126 -2.238 1.00 34.50 274 LEU A N 1
ATOM 2247 C CA . LEU A 1 274 ? -32.591 -27.772 -2.532 1.00 34.50 274 LEU A CA 1
ATOM 2248 C C . LEU A 1 274 ? -34.125 -27.630 -2.501 1.00 34.50 274 LEU A C 1
ATOM 2250 O O . LEU A 1 274 ? -34.616 -26.509 -2.576 1.00 34.50 274 LEU A O 1
ATOM 2254 N N . ASN A 1 275 ? -34.879 -28.722 -2.320 1.00 39.31 275 ASN A N 1
ATOM 2255 C CA . ASN A 1 275 ? -36.348 -28.685 -2.231 1.00 39.31 275 ASN A CA 1
ATOM 2256 C C . ASN A 1 275 ? -36.916 -28.773 -0.799 1.00 39.31 275 ASN A C 1
ATOM 2258 O O . ASN A 1 275 ? -38.108 -28.544 -0.626 1.00 39.31 275 ASN A O 1
ATOM 2262 N N . ASP A 1 276 ? -36.088 -29.003 0.227 1.00 39.12 276 ASP A N 1
ATOM 2263 C CA . ASP A 1 276 ? -36.555 -29.154 1.621 1.00 39.12 276 ASP A CA 1
ATOM 2264 C C . ASP A 1 276 ? -36.393 -27.882 2.486 1.00 39.12 276 ASP A C 1
ATOM 2266 O O . ASP A 1 276 ? -36.627 -27.912 3.692 1.00 39.12 276 ASP A O 1
ATOM 2270 N N . ILE A 1 277 ? -36.027 -26.735 1.895 1.00 36.97 277 ILE A N 1
ATOM 2271 C CA . ILE A 1 277 ? -35.842 -25.461 2.632 1.00 36.97 277 ILE A CA 1
ATOM 2272 C C . ILE A 1 277 ? -36.909 -24.400 2.275 1.00 36.97 277 ILE A C 1
ATOM 2274 O O . ILE A 1 277 ? -36.984 -23.355 2.915 1.00 36.97 277 ILE A O 1
ATOM 2278 N N . THR A 1 278 ? -37.824 -24.671 1.336 1.00 38.81 278 THR A N 1
ATOM 2279 C CA . THR A 1 278 ? -38.915 -23.736 0.975 1.00 38.81 278 THR A CA 1
ATOM 2280 C C . THR A 1 278 ? -40.289 -24.076 1.562 1.00 38.81 278 THR A C 1
ATOM 2282 O O . THR A 1 278 ? -41.262 -23.389 1.258 1.00 38.81 278 THR A O 1
ATOM 2285 N N . SER A 1 279 ? -40.402 -25.049 2.470 1.00 42.12 279 SER A N 1
ATOM 2286 C CA . SER A 1 279 ? -41.668 -25.363 3.150 1.00 42.12 279 SER A CA 1
ATOM 2287 C C . SER A 1 279 ? -41.542 -25.297 4.671 1.00 42.12 279 SER A C 1
ATOM 2289 O O . SER A 1 279 ? -41.540 -26.326 5.333 1.00 42.12 279 SER A O 1
ATOM 2291 N N . ASN A 1 280 ? -41.426 -24.088 5.224 1.00 37.94 280 ASN A N 1
ATOM 2292 C CA . ASN A 1 280 ? -41.869 -23.770 6.589 1.00 37.94 280 ASN A CA 1
ATOM 2293 C C . ASN A 1 280 ? -41.978 -22.246 6.763 1.00 37.94 280 ASN A C 1
ATOM 2295 O O . ASN A 1 280 ? -41.197 -21.613 7.468 1.00 37.94 280 ASN A O 1
ATOM 2299 N N . VAL A 1 281 ? -42.983 -21.661 6.110 1.00 34.53 281 VAL A N 1
ATOM 2300 C CA . VAL A 1 281 ? -43.578 -20.384 6.524 1.00 34.53 281 VAL A CA 1
ATOM 2301 C C . VAL A 1 281 ? -45.036 -20.688 6.876 1.00 34.53 281 VAL A C 1
ATOM 2303 O O . VAL A 1 281 ? -45.792 -21.088 5.987 1.00 34.53 281 VAL A O 1
ATOM 2306 N N . PRO A 1 282 ? -45.451 -20.582 8.148 1.00 35.16 282 PRO A N 1
ATOM 2307 C CA . PRO A 1 282 ? -46.849 -20.709 8.512 1.00 35.16 282 PRO A CA 1
ATOM 2308 C C . PRO A 1 282 ? -47.532 -19.367 8.263 1.00 35.16 282 PRO A C 1
ATOM 2310 O O . PRO A 1 282 ? -47.357 -18.438 9.044 1.00 35.16 282 PRO A O 1
ATOM 2313 N N . ASP A 1 283 ? -48.337 -19.280 7.204 1.00 32.56 283 ASP A N 1
ATOM 2314 C CA . ASP A 1 283 ? -49.275 -18.174 7.042 1.00 32.56 283 ASP A CA 1
ATOM 2315 C C . ASP A 1 283 ? -50.723 -18.662 7.006 1.00 32.56 283 ASP A C 1
ATOM 2317 O O . ASP A 1 283 ? -51.166 -19.400 6.126 1.00 32.56 283 ASP A O 1
ATOM 2321 N N . SER A 1 284 ? -51.416 -18.231 8.058 1.00 35.72 284 SER A N 1
ATOM 2322 C CA . SER A 1 284 ? -52.836 -17.920 8.170 1.00 35.72 284 SER A CA 1
ATOM 2323 C C . SER A 1 284 ? -53.753 -18.328 7.006 1.00 35.72 284 SER A C 1
ATOM 2325 O O . SER A 1 284 ? -53.713 -17.766 5.913 1.00 35.72 284 SER A O 1
ATOM 2327 N N . LYS A 1 285 ? -54.738 -19.188 7.301 1.00 33.28 285 LYS A N 1
ATOM 2328 C CA . LYS A 1 285 ? -56.035 -19.116 6.621 1.00 33.28 285 LYS A CA 1
ATOM 2329 C C . LYS A 1 285 ? -57.199 -19.187 7.596 1.00 33.28 285 LYS A C 1
ATOM 2331 O O . LYS A 1 285 ? -57.331 -20.088 8.417 1.00 33.28 285 LYS A O 1
ATOM 2336 N N . PHE A 1 286 ? -58.014 -18.155 7.441 1.00 33.81 286 PHE A N 1
ATOM 2337 C CA . PHE A 1 286 ? -59.355 -17.962 7.944 1.00 33.81 286 PHE A CA 1
ATOM 2338 C C . PHE A 1 286 ? -60.265 -19.156 7.644 1.00 33.81 286 PHE A C 1
ATOM 2340 O O . PHE A 1 286 ? -60.228 -19.726 6.555 1.00 33.81 286 PHE A O 1
ATOM 2347 N N . TYR A 1 287 ? -61.140 -19.449 8.603 1.00 35.97 287 TYR A N 1
ATOM 2348 C CA . TYR A 1 287 ? -62.333 -20.266 8.419 1.00 35.97 287 TYR A CA 1
ATOM 2349 C C . TYR A 1 287 ? -63.392 -19.506 7.610 1.00 35.97 287 TYR A C 1
ATOM 2351 O O . TYR A 1 287 ? -63.811 -18.417 8.014 1.00 35.97 287 TYR A O 1
ATOM 2359 N N . LYS A 1 288 ? -63.868 -20.131 6.532 1.00 33.06 288 LYS A N 1
ATOM 2360 C CA . LYS A 1 288 ? -65.290 -20.331 6.219 1.00 33.06 288 LYS A CA 1
ATOM 2361 C C . LYS A 1 288 ? -65.432 -21.478 5.229 1.00 33.06 288 LYS A C 1
ATOM 2363 O O . LYS A 1 288 ? -64.639 -21.504 4.266 1.00 33.06 288 LYS A O 1
#